Protein AF-A0A353R8U4-F1 (afdb_monomer)

Secondary structure (DSSP, 8-state):
-----HHHHHHHHTT--B--EEEESHHHHS-TT-----S---EEEEPPPB-TT-GGG-SSHHHHHHHHHHHHHHHHHHHHHHH-SHHHHHHHHHHHHHTS-HHHHHHHHHHHHHTGGGHHHHHHS-SSEEEEEE--SSSHHHHHHHHH-TTEEEEEE-SSHHHHHHHHT-TT--TTEEEESS------

Sequence (188 aa):
LRFHKGAFHLAEDLGLDITPVLLHGFGHVLPKEDLLLRKGKMTVKILPRIKANDLTYGITYQKRAKAVRQLFIREYDALCASVEDAGYFAPTILHNYLYKGRDVYASVRRSMQKNSNFAEQIKALPISGAYFLEDHNRGEFALTASLVRRDLKIKAYIADVKNRELAAHCISVPDNLTYTDKPDSDEQ

Nearest PDB structures (foldseek):
  1nt2-assembly1_A  TM=7.512E-01  e=2.655E-01  Archaeoglobus fulgidus DSM 4304
  8h26-assembly2_B  TM=7.649E-01  e=1.137E+00  Staphylococcus aureus subsp. aureus NCTC 8325
  9fcq-assembly1_A  TM=7.506E-01  e=1.277E+00  Kitasatospora cystarginea
  3dtn-assembly1_A  TM=6.648E-01  e=8.017E-01  Methanosarcina mazei
  3lst-assembly1_A  TM=2.633E-01  e=3.270E-02  Micromonospora echinospora

Solvent-accessible surface area (backbone atoms only — not comparable to full-atom values): 10846 Å² total; per-residue (Å²): 134,89,83,80,49,65,69,36,46,54,26,59,79,68,63,37,64,48,68,52,72,47,80,41,42,51,63,70,24,49,33,90,94,46,95,60,79,43,72,68,66,71,47,76,49,77,50,80,72,43,52,56,88,50,56,90,42,37,90,46,42,70,46,26,44,52,41,49,51,52,50,49,53,56,55,48,53,55,47,44,7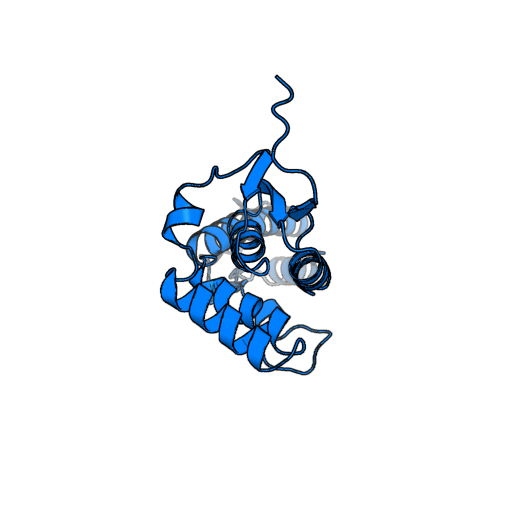4,74,58,50,44,38,75,55,46,44,49,57,57,53,57,52,31,60,86,67,40,72,68,54,32,55,48,51,52,50,51,36,59,76,47,63,43,41,41,69,64,48,66,73,46,71,68,57,54,79,45,82,40,82,28,94,64,58,40,62,63,51,53,44,40,33,69,52,26,68,61,21,34,35,43,27,26,29,86,53,65,68,36,40,54,55,37,70,71,29,84,80,70,50,96,39,51,45,82,39,86,60,71,91,72,85,81,122

Mean predicted aligned error: 4.96 Å

Structure (mmCIF, N/CA/C/O backbone):
data_AF-A0A353R8U4-F1
#
_entry.id   AF-A0A353R8U4-F1
#
loop_
_atom_site.group_PDB
_atom_site.id
_atom_site.type_symbol
_atom_site.label_atom_id
_atom_site.label_alt_id
_atom_site.label_comp_id
_atom_site.label_asym_id
_atom_site.label_entity_id
_atom_site.label_seq_id
_atom_site.pdbx_PDB_ins_code
_atom_site.Cartn_x
_atom_site.Cartn_y
_atom_site.Cartn_z
_atom_site.occupancy
_atom_site.B_iso_or_equiv
_atom_site.auth_seq_id
_atom_site.auth_comp_id
_atom_site.auth_asym_id
_atom_site.auth_atom_id
_atom_site.pdbx_PDB_model_num
ATOM 1 N N . LEU A 1 1 ? -12.833 4.730 2.784 1.00 63.03 1 LEU A N 1
ATOM 2 C CA . LEU A 1 1 ? -13.677 3.590 3.227 1.00 63.03 1 LEU A CA 1
ATOM 3 C C . LEU A 1 1 ? -14.589 3.997 4.385 1.00 63.03 1 LEU A C 1
ATOM 5 O O . LEU A 1 1 ? -14.148 4.708 5.289 1.00 63.03 1 LEU A O 1
ATOM 9 N N . ARG A 1 2 ? -15.858 3.570 4.342 1.00 81.44 2 ARG A N 1
ATOM 10 C CA . ARG A 1 2 ? -16.852 3.783 5.408 1.00 81.44 2 ARG A CA 1
ATOM 11 C C . ARG A 1 2 ? -16.510 2.894 6.609 1.00 81.44 2 ARG A C 1
ATOM 13 O O . ARG A 1 2 ? -16.297 1.702 6.440 1.00 81.44 2 ARG A O 1
ATOM 20 N N . PHE A 1 3 ? -16.465 3.469 7.810 1.00 89.88 3 PHE A N 1
ATOM 21 C CA . PHE A 1 3 ? -16.236 2.728 9.056 1.00 89.88 3 PHE A CA 1
ATOM 22 C C . PHE A 1 3 ? -17.571 2.580 9.792 1.00 89.88 3 PHE A C 1
ATOM 24 O O . PHE A 1 3 ? -18.150 3.571 10.244 1.00 89.88 3 PHE A O 1
ATOM 31 N N . HIS A 1 4 ? -18.113 1.363 9.822 1.00 92.56 4 HIS A N 1
ATOM 32 C CA . HIS A 1 4 ? -19.451 1.097 10.349 1.00 92.56 4 HIS A CA 1
ATOM 33 C C . HIS A 1 4 ? -19.467 1.111 11.883 1.00 92.56 4 HIS A C 1
ATOM 35 O O . HIS A 1 4 ? -18.541 0.633 12.529 1.00 92.56 4 HIS A O 1
ATOM 41 N N . LYS A 1 5 ? -20.543 1.653 12.467 1.00 94.56 5 LYS A N 1
ATOM 42 C CA . LYS A 1 5 ? -20.690 1.817 13.925 1.00 94.56 5 LYS A CA 1
ATOM 43 C C . LYS A 1 5 ? -21.499 0.704 14.604 1.00 94.56 5 LYS A C 1
ATOM 45 O O . LYS A 1 5 ? -21.472 0.624 15.822 1.00 94.56 5 LYS A O 1
ATOM 50 N N . GLY A 1 6 ? -22.197 -0.143 13.841 1.00 95.06 6 GLY A N 1
ATOM 51 C CA . GLY A 1 6 ? -23.129 -1.142 14.390 1.00 95.06 6 GLY A CA 1
ATOM 52 C C . GLY A 1 6 ? -22.473 -2.122 15.364 1.00 95.06 6 GLY A C 1
ATOM 53 O O . GLY A 1 6 ? -23.002 -2.356 16.440 1.00 95.06 6 GLY A O 1
ATOM 54 N N . ALA A 1 7 ? -21.269 -2.604 15.049 1.00 93.75 7 ALA A N 1
ATOM 55 C CA . ALA A 1 7 ? -20.522 -3.477 15.955 1.00 93.75 7 ALA A CA 1
ATOM 56 C C . ALA A 1 7 ? -20.139 -2.784 17.278 1.00 93.75 7 ALA A C 1
ATOM 58 O O . ALA A 1 7 ? -20.117 -3.426 18.319 1.00 93.75 7 ALA A O 1
ATOM 59 N N . PHE A 1 8 ? -19.877 -1.472 17.254 1.00 96.44 8 PHE A N 1
ATOM 60 C CA . PHE A 1 8 ? -19.567 -0.702 18.464 1.00 96.44 8 PHE A CA 1
ATOM 61 C C . PHE A 1 8 ? -20.802 -0.487 19.331 1.00 96.44 8 PHE A C 1
ATOM 63 O O . PHE A 1 8 ? -20.688 -0.529 20.547 1.00 96.44 8 PHE A O 1
ATOM 70 N N . HIS A 1 9 ? -21.960 -0.266 18.705 1.00 96.75 9 HIS A N 1
ATOM 71 C CA . HIS A 1 9 ? -23.236 -0.177 19.409 1.00 96.75 9 HIS A CA 1
ATOM 72 C C . HIS A 1 9 ? -23.543 -1.490 20.136 1.00 96.75 9 HIS A C 1
ATOM 74 O O . HIS A 1 9 ? -23.758 -1.487 21.338 1.00 96.75 9 HIS A O 1
ATOM 80 N N . LEU A 1 10 ? -23.452 -2.624 19.430 1.00 96.62 10 LEU A N 1
ATOM 81 C CA . LEU A 1 10 ? -23.656 -3.943 20.036 1.00 96.62 10 LEU A CA 1
ATOM 82 C C . LEU A 1 10 ? -22.651 -4.235 21.157 1.00 96.62 10 LEU A C 1
ATOM 84 O O . LEU A 1 10 ? -23.013 -4.831 22.165 1.00 96.62 10 LEU A O 1
ATOM 88 N N . ALA A 1 11 ? -21.391 -3.823 20.994 1.00 96.12 11 ALA A N 1
ATOM 89 C CA . ALA A 1 11 ? -20.383 -4.001 22.032 1.00 96.12 11 ALA A CA 1
ATOM 90 C C . ALA A 1 11 ? -20.680 -3.166 23.289 1.00 96.12 11 ALA A C 1
ATOM 92 O O . ALA A 1 11 ? -20.424 -3.638 24.393 1.00 96.12 11 ALA A O 1
ATOM 93 N N . GLU A 1 12 ? -21.227 -1.958 23.133 1.00 95.44 12 GLU A N 1
ATOM 94 C CA . GLU A 1 12 ? -21.656 -1.113 24.252 1.00 95.44 12 GLU A CA 1
ATOM 95 C C . GLU A 1 12 ? -22.855 -1.731 24.985 1.00 95.44 12 GLU A C 1
ATOM 97 O O . GLU A 1 12 ? -22.770 -1.937 26.194 1.00 95.44 12 GLU A O 1
ATOM 102 N N . ASP A 1 13 ? -23.907 -2.122 24.256 1.00 96.44 13 ASP A N 1
ATOM 103 C CA . ASP A 1 13 ? -25.128 -2.712 24.832 1.00 96.44 13 ASP A CA 1
ATOM 104 C C . ASP A 1 13 ? -24.856 -4.006 25.615 1.00 96.44 13 ASP A C 1
ATOM 106 O O . ASP A 1 13 ? -25.496 -4.283 26.628 1.00 96.44 13 ASP A O 1
ATOM 110 N N . LEU A 1 14 ? -23.910 -4.815 25.133 1.00 97.31 14 LEU A N 1
ATOM 111 C CA . LEU A 1 14 ? -23.590 -6.130 25.692 1.00 97.31 14 LEU A CA 1
ATOM 112 C C . LEU A 1 14 ? -22.384 -6.110 26.646 1.00 97.31 14 LEU A C 1
ATOM 114 O O . LEU A 1 14 ? -22.008 -7.159 27.167 1.00 97.31 14 LEU A O 1
ATOM 118 N N . GLY A 1 15 ? -21.745 -4.953 26.853 1.00 95.81 15 GLY A N 1
ATOM 119 C CA . GLY A 1 15 ? -20.541 -4.839 27.682 1.00 95.81 15 GLY A CA 1
ATOM 120 C C . GLY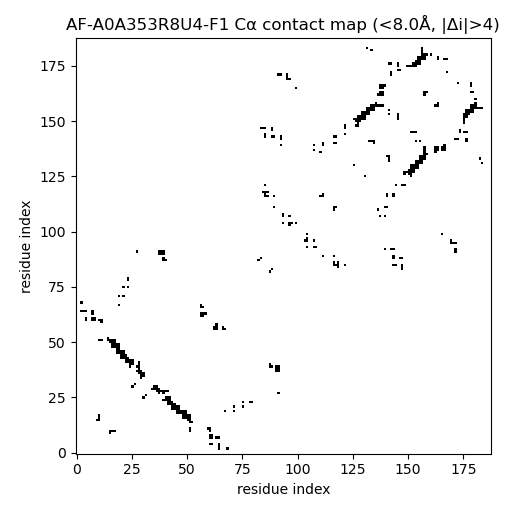 A 1 15 ? -19.361 -5.672 27.166 1.00 95.81 15 GLY A C 1
ATOM 121 O O . GLY A 1 15 ? -18.606 -6.236 27.959 1.00 95.81 15 GLY A O 1
ATOM 122 N N . LEU A 1 16 ? -19.213 -5.785 25.843 1.00 96.88 16 LEU A N 1
ATOM 123 C CA . LEU A 1 16 ? -18.192 -6.609 25.200 1.00 96.88 16 LEU A CA 1
ATOM 124 C C . LEU A 1 16 ? -16.908 -5.831 24.930 1.00 96.88 16 LEU A C 1
ATOM 126 O O . LEU A 1 16 ? -16.896 -4.655 24.559 1.00 96.88 16 LEU A O 1
ATOM 130 N N . ASP A 1 17 ? -15.802 -6.554 25.025 1.00 97.44 17 ASP A N 1
ATOM 131 C CA . ASP A 1 17 ? -14.507 -6.049 24.609 1.00 97.44 17 ASP A CA 1
ATOM 132 C C . ASP A 1 17 ? -14.365 -6.093 23.084 1.00 97.44 17 ASP A C 1
ATOM 134 O O . ASP A 1 17 ? -14.979 -6.908 22.395 1.00 97.44 17 ASP A O 1
ATOM 138 N N . ILE A 1 18 ? -13.507 -5.225 22.553 1.00 96.19 18 ILE A N 1
ATOM 139 C CA . ILE A 1 18 ? -13.276 -5.093 21.114 1.00 96.19 18 ILE A CA 1
ATOM 140 C C . ILE A 1 18 ? -11.828 -5.463 20.807 1.00 96.19 18 ILE A C 1
ATOM 142 O O . ILE A 1 18 ? -10.909 -4.868 21.367 1.00 96.19 18 ILE A O 1
ATOM 146 N N . THR A 1 19 ? -11.613 -6.388 19.872 1.00 96.94 19 THR A N 1
ATOM 147 C CA . THR A 1 19 ? -10.275 -6.740 19.372 1.00 96.94 19 THR A CA 1
ATOM 148 C C . THR A 1 19 ? -10.104 -6.226 17.943 1.00 96.94 19 THR A C 1
ATOM 150 O O . THR A 1 19 ? -10.724 -6.767 17.025 1.00 96.94 19 THR A O 1
ATOM 153 N N . PRO A 1 20 ? -9.287 -5.184 17.715 1.00 96.00 20 PRO A N 1
ATOM 154 C CA . PRO A 1 20 ? -9.020 -4.690 16.370 1.00 96.00 20 PRO A CA 1
ATOM 155 C C . PRO A 1 20 ? -8.156 -5.675 15.566 1.00 96.00 20 PRO A C 1
ATOM 157 O O . PRO A 1 20 ? -7.112 -6.124 16.040 1.00 96.00 20 PRO A O 1
ATOM 160 N N . VAL A 1 21 ? -8.559 -5.963 14.326 1.00 97.00 21 VAL A N 1
ATOM 161 C CA . VAL A 1 21 ? -7.821 -6.833 13.395 1.00 97.00 21 VAL A CA 1
ATOM 162 C C . VAL A 1 21 ? -7.603 -6.094 12.077 1.00 97.00 21 VAL A C 1
ATOM 164 O O . VAL A 1 21 ? -8.566 -5.681 11.430 1.00 97.00 21 VAL A O 1
ATOM 167 N N . LEU A 1 22 ? -6.342 -5.924 11.675 1.00 96.31 22 LEU A N 1
ATOM 168 C CA . LEU A 1 22 ? -5.959 -5.320 10.402 1.00 96.31 22 LEU A CA 1
ATOM 169 C C . LEU A 1 22 ? -5.665 -6.405 9.375 1.00 96.31 22 LEU A C 1
ATOM 171 O O . LEU A 1 22 ? -4.955 -7.367 9.665 1.00 96.31 22 LEU A O 1
ATOM 175 N N . LEU A 1 23 ? -6.179 -6.195 8.167 1.00 95.94 23 LEU A N 1
ATOM 176 C CA . LEU A 1 23 ? -5.982 -7.056 7.009 1.00 95.94 23 LEU A CA 1
ATOM 177 C C . LEU A 1 23 ? -5.285 -6.244 5.917 1.00 95.94 23 LEU A C 1
ATOM 179 O O . LEU A 1 23 ? -5.839 -5.256 5.441 1.00 95.94 23 LEU A O 1
ATOM 183 N N . HIS A 1 24 ? -4.086 -6.656 5.517 1.00 96.50 24 HIS A N 1
ATOM 184 C CA . HIS A 1 24 ? -3.285 -6.001 4.481 1.00 96.50 24 HIS A CA 1
ATOM 185 C C . HIS A 1 24 ? -2.960 -6.979 3.346 1.00 96.50 24 HIS A C 1
ATOM 187 O O . HIS A 1 24 ? -2.838 -8.184 3.569 1.00 96.50 24 HIS A O 1
ATOM 193 N N . GLY A 1 25 ? -2.892 -6.478 2.111 1.00 94.62 25 GLY A N 1
ATOM 194 C CA . GLY A 1 25 ? -2.565 -7.272 0.918 1.00 94.62 25 GLY A CA 1
ATOM 195 C C . GLY A 1 25 ? -3.703 -8.131 0.351 1.00 94.62 25 GLY A C 1
ATOM 196 O O . GLY A 1 25 ? -3.590 -8.625 -0.769 1.00 94.62 25 GLY A O 1
ATOM 197 N N . PHE A 1 26 ? -4.841 -8.247 1.048 1.00 93.44 26 PHE A N 1
ATOM 198 C CA . PHE A 1 26 ? -6.005 -9.022 0.587 1.00 93.44 26 PHE A CA 1
ATOM 199 C C . PHE A 1 26 ? -6.496 -8.561 -0.789 1.00 93.44 26 PHE A C 1
ATOM 201 O O . PHE A 1 26 ? -6.655 -9.386 -1.674 1.00 93.44 26 PHE A O 1
ATOM 208 N N . GLY A 1 27 ? -6.658 -7.251 -1.004 1.00 91.06 27 GLY A N 1
ATOM 209 C CA . GLY A 1 27 ? -7.077 -6.716 -2.306 1.00 91.06 27 GLY A CA 1
ATOM 210 C C . GLY A 1 27 ? -6.010 -6.804 -3.404 1.00 91.06 27 GLY A C 1
ATOM 211 O O . GLY A 1 27 ? -6.346 -6.701 -4.578 1.00 91.06 27 GLY A O 1
ATOM 212 N N . HIS A 1 28 ? -4.735 -6.999 -3.046 1.00 91.75 28 HIS A N 1
ATOM 213 C CA . HIS A 1 28 ? -3.657 -7.190 -4.023 1.00 91.75 28 HIS A CA 1
ATOM 214 C C . HIS A 1 28 ? -3.610 -8.639 -4.521 1.00 91.75 28 HIS A C 1
ATOM 216 O O . HIS A 1 28 ? -3.331 -8.877 -5.693 1.00 91.75 28 HIS A O 1
ATOM 222 N N . VAL A 1 29 ? -3.886 -9.593 -3.626 1.00 93.38 29 VAL A N 1
ATOM 223 C CA . VAL A 1 29 ? -3.884 -11.038 -3.902 1.00 93.38 29 VAL A CA 1
ATOM 224 C C . VAL A 1 29 ? -5.227 -11.513 -4.460 1.00 93.38 29 VAL A C 1
ATOM 226 O O . VAL A 1 29 ? -5.255 -12.320 -5.384 1.00 93.38 29 VAL A O 1
ATOM 229 N N . LEU A 1 30 ? -6.330 -10.979 -3.938 1.00 91.81 30 LEU A N 1
ATOM 230 C CA . LEU A 1 30 ? -7.711 -11.282 -4.315 1.00 91.81 30 LEU A CA 1
ATOM 231 C C . LEU A 1 30 ? -8.469 -9.970 -4.592 1.00 91.81 30 LEU A C 1
ATOM 233 O O . LEU A 1 30 ? -9.234 -9.496 -3.742 1.00 91.81 30 LEU A O 1
ATOM 237 N N . PRO A 1 31 ? -8.233 -9.332 -5.752 1.00 87.75 31 PRO A N 1
ATOM 238 C CA . PRO A 1 31 ? -9.002 -8.163 -6.158 1.00 87.75 31 PRO A CA 1
ATOM 239 C C . PRO A 1 31 ? -10.479 -8.538 -6.315 1.00 87.75 31 PRO A C 1
ATOM 241 O O . PRO A 1 31 ? -10.799 -9.615 -6.796 1.00 87.75 31 PRO A O 1
ATOM 244 N N . LYS A 1 32 ? -11.399 -7.648 -5.935 1.00 84.88 32 LYS A N 1
ATOM 245 C CA . LYS A 1 32 ? -12.843 -7.939 -6.029 1.00 84.88 32 LYS A CA 1
ATOM 246 C C . LYS A 1 32 ? -13.354 -8.041 -7.465 1.00 84.88 32 LYS A C 1
ATOM 248 O O . LYS A 1 32 ? -14.263 -8.815 -7.729 1.00 84.88 32 LYS A O 1
ATOM 253 N N . GLU A 1 33 ? -12.767 -7.249 -8.354 1.00 83.06 33 GLU A N 1
ATOM 254 C CA . GLU A 1 33 ? -13.184 -7.114 -9.755 1.00 83.06 33 GLU A CA 1
ATOM 255 C C . GLU A 1 33 ? -12.508 -8.142 -10.680 1.00 83.06 33 GLU A C 1
ATOM 257 O O . GLU A 1 33 ? -12.668 -8.088 -11.895 1.00 83.06 33 GLU A O 1
ATOM 262 N N . ASP A 1 34 ? -11.708 -9.055 -10.123 1.00 79.06 34 ASP A N 1
ATOM 263 C CA . ASP A 1 34 ? -10.925 -10.034 -10.872 1.00 79.06 34 ASP A CA 1
ATOM 264 C C . ASP A 1 34 ? -11.079 -11.413 -10.217 1.00 79.06 34 ASP A C 1
ATOM 266 O O . ASP A 1 34 ? -10.932 -11.558 -9.006 1.00 79.06 34 ASP A O 1
ATOM 270 N N . LEU A 1 35 ? -11.378 -12.440 -11.013 1.00 80.81 35 LEU A N 1
ATOM 271 C CA . LEU A 1 35 ? -11.501 -13.820 -10.527 1.00 80.81 35 LEU A CA 1
ATOM 272 C C . LEU A 1 35 ? -10.137 -14.524 -10.411 1.00 80.81 35 LEU A C 1
ATOM 274 O O . LEU A 1 35 ? -10.075 -15.691 -10.017 1.00 80.81 35 LEU A O 1
ATOM 278 N N . LEU A 1 36 ? -9.039 -13.843 -10.754 1.00 85.12 36 LEU A N 1
ATOM 279 C CA . LEU A 1 36 ? -7.691 -14.387 -10.680 1.00 85.12 36 LEU A CA 1
ATOM 280 C C . LEU A 1 36 ? -7.062 -14.188 -9.293 1.00 85.12 36 LEU A C 1
ATOM 282 O O . LEU A 1 36 ? -6.835 -13.066 -8.837 1.00 85.12 36 LEU A O 1
ATOM 286 N N . LEU A 1 37 ? -6.656 -15.298 -8.670 1.00 89.88 37 LEU A N 1
ATOM 287 C CA . LEU A 1 37 ? -5.763 -15.272 -7.513 1.00 89.88 37 LEU A CA 1
ATOM 288 C C . LEU A 1 37 ? -4.354 -14.853 -7.958 1.00 89.88 37 LEU A C 1
ATOM 290 O O . LEU A 1 37 ? -3.676 -15.568 -8.700 1.00 89.88 37 LEU A O 1
ATOM 294 N N . ARG A 1 38 ? -3.891 -13.703 -7.472 1.00 90.31 38 ARG A N 1
ATOM 295 C CA . ARG A 1 38 ? -2.567 -13.159 -7.787 1.00 90.31 38 ARG A CA 1
ATOM 296 C C . ARG A 1 38 ? -1.539 -13.629 -6.768 1.00 90.31 38 ARG A C 1
ATOM 298 O O . ARG A 1 38 ? -1.807 -13.727 -5.575 1.00 90.31 38 ARG A O 1
ATOM 305 N N . LYS A 1 39 ? -0.310 -13.875 -7.220 1.00 92.44 39 LYS A N 1
ATOM 306 C CA . LYS A 1 39 ? 0.809 -14.129 -6.305 1.00 92.44 39 LYS A CA 1
ATOM 307 C C . LYS A 1 39 ? 1.081 -12.867 -5.479 1.00 92.44 39 LYS A C 1
ATOM 309 O O . LYS A 1 39 ? 1.245 -11.795 -6.048 1.00 92.44 39 LYS A O 1
ATOM 314 N N . GLY A 1 40 ? 1.200 -13.000 -4.162 1.00 92.62 40 GLY A N 1
ATOM 315 C CA . GLY A 1 40 ? 1.509 -11.885 -3.266 1.00 92.62 40 GLY A CA 1
ATOM 316 C C . GLY A 1 40 ? 1.572 -12.326 -1.808 1.00 92.62 40 GLY A C 1
ATOM 317 O O . GLY A 1 40 ? 1.635 -13.522 -1.521 1.00 92.62 40 GLY A O 1
ATOM 318 N N . LYS A 1 41 ? 1.575 -11.358 -0.889 1.00 94.50 41 LYS A N 1
ATOM 319 C CA . LYS A 1 41 ? 1.556 -11.596 0.559 1.00 94.50 41 LYS A CA 1
ATOM 320 C C . LYS A 1 41 ? 0.284 -11.002 1.157 1.00 94.50 41 LYS A C 1
ATOM 322 O O . LYS A 1 41 ? -0.118 -9.905 0.783 1.00 94.50 41 LYS A O 1
ATOM 327 N N . MET A 1 42 ? -0.318 -11.727 2.093 1.00 94.94 42 MET A N 1
ATOM 328 C CA . MET A 1 42 ? -1.452 -11.268 2.893 1.00 94.94 42 MET A CA 1
ATOM 329 C C . MET A 1 42 ? -1.009 -11.244 4.349 1.00 94.94 42 MET A C 1
ATOM 331 O O . MET A 1 42 ? -0.471 -12.235 4.841 1.00 94.94 42 MET A O 1
ATOM 335 N N . THR A 1 43 ? -1.233 -10.125 5.028 1.00 96.44 43 THR A N 1
ATOM 336 C CA . THR A 1 43 ? -0.764 -9.920 6.399 1.00 96.44 43 THR A CA 1
ATOM 337 C C . THR A 1 43 ? -1.946 -9.629 7.308 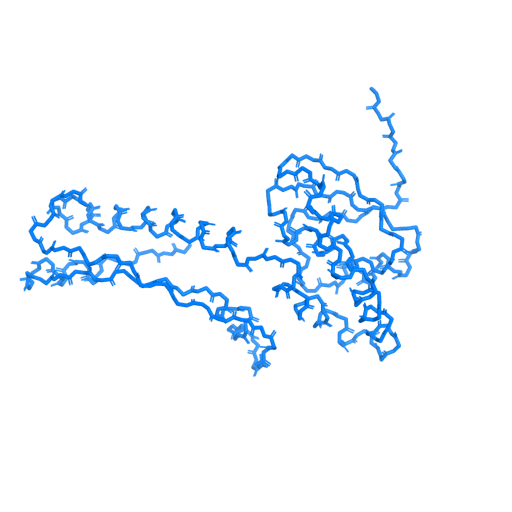1.00 96.44 43 THR A C 1
ATOM 339 O O . THR A 1 43 ? -2.789 -8.785 6.995 1.00 96.44 43 THR A O 1
ATOM 342 N N . VAL A 1 44 ? -1.997 -10.320 8.447 1.00 97.25 44 VAL A N 1
ATOM 343 C CA . VAL A 1 44 ? -2.980 -10.086 9.509 1.00 97.25 44 VAL A CA 1
ATOM 344 C C . VAL A 1 44 ? -2.247 -9.569 10.738 1.00 97.25 44 VAL A C 1
ATOM 346 O O . VAL A 1 44 ? -1.340 -10.230 11.238 1.00 97.25 44 VAL A O 1
ATOM 349 N N . LYS A 1 45 ? -2.645 -8.396 11.236 1.00 97.81 45 LYS A N 1
ATOM 350 C CA . LYS A 1 45 ? -2.126 -7.827 12.486 1.00 97.81 45 LYS A CA 1
ATOM 351 C C . LYS A 1 45 ? -3.266 -7.709 13.489 1.00 97.81 45 LYS A C 1
ATOM 353 O O . LYS A 1 45 ? -4.230 -6.983 13.256 1.00 97.81 45 LYS A O 1
ATOM 358 N N . ILE A 1 46 ? -3.145 -8.420 14.603 1.00 98.00 46 ILE A N 1
ATOM 359 C CA . ILE A 1 46 ? -4.088 -8.342 15.721 1.00 98.00 46 ILE A CA 1
ATOM 360 C C . ILE A 1 46 ? -3.548 -7.301 16.702 1.00 98.00 46 ILE A C 1
ATOM 362 O O . ILE A 1 46 ? -2.404 -7.404 17.144 1.00 98.00 46 ILE A O 1
ATOM 366 N N . LEU A 1 47 ? -4.343 -6.276 17.006 1.00 97.69 47 LEU A N 1
ATOM 367 C CA . LEU A 1 47 ? -3.964 -5.240 17.967 1.00 97.69 47 LEU A CA 1
ATOM 368 C C . LEU A 1 47 ? -4.405 -5.607 19.388 1.00 97.69 47 LEU A C 1
ATOM 370 O O . LEU A 1 47 ? -5.253 -6.489 19.562 1.00 97.69 47 LEU A O 1
ATOM 374 N N . PRO A 1 48 ? -3.879 -4.905 20.411 1.00 97.31 48 PRO A N 1
ATOM 375 C CA . PRO A 1 48 ? -4.339 -5.076 21.777 1.00 97.31 48 PRO A CA 1
ATOM 376 C C . PRO A 1 48 ? -5.858 -4.944 21.903 1.00 97.31 48 PRO A C 1
ATOM 378 O O . PRO A 1 48 ? -6.488 -4.059 21.317 1.00 97.31 48 PRO A O 1
ATOM 381 N N . ARG A 1 49 ? -6.431 -5.841 22.705 1.00 97.38 49 ARG A N 1
ATOM 382 C CA . ARG A 1 49 ? -7.847 -5.842 23.072 1.00 97.38 49 ARG A CA 1
ATOM 383 C C . ARG A 1 49 ? -8.194 -4.555 23.822 1.00 97.38 49 ARG A C 1
ATOM 385 O O . ARG A 1 49 ? -7.521 -4.195 24.785 1.00 97.38 49 ARG A O 1
ATOM 392 N N . ILE A 1 50 ? -9.279 -3.908 23.412 1.00 96.81 50 ILE A N 1
ATOM 393 C CA . ILE A 1 50 ? -9.844 -2.726 24.059 1.00 96.81 50 ILE A CA 1
ATOM 394 C C . ILE A 1 50 ? -10.952 -3.192 25.000 1.00 96.81 50 ILE A C 1
ATOM 396 O O . ILE A 1 50 ? -11.997 -3.666 24.541 1.00 96.81 50 ILE A O 1
ATOM 400 N N . LYS A 1 51 ? -10.733 -3.050 26.309 1.00 97.06 51 LYS A N 1
ATOM 401 C CA . LYS A 1 51 ? -11.701 -3.484 27.325 1.00 97.06 51 LYS A CA 1
ATOM 402 C C . LYS A 1 51 ? -12.989 -2.675 27.263 1.00 97.06 51 LYS A C 1
ATOM 404 O O . LYS A 1 51 ? -12.942 -1.484 26.965 1.00 97.06 51 LYS A O 1
ATOM 409 N N . ALA A 1 52 ? -14.137 -3.273 27.563 1.00 95.31 52 ALA A N 1
ATOM 410 C CA . ALA A 1 52 ? -15.432 -2.595 27.546 1.00 95.31 52 ALA A CA 1
ATOM 411 C C . ALA A 1 52 ? -15.415 -1.316 28.402 1.00 95.31 52 ALA A C 1
ATOM 413 O O . ALA A 1 52 ? -15.861 -0.268 27.942 1.00 95.31 52 ALA A O 1
ATOM 414 N N . ASN A 1 53 ? -14.779 -1.375 29.576 1.00 94.69 53 ASN A N 1
ATOM 415 C CA . ASN A 1 53 ? -14.635 -0.262 30.519 1.00 94.69 53 ASN A CA 1
ATOM 416 C C . ASN A 1 53 ? -13.467 0.704 30.228 1.00 94.69 53 ASN A C 1
ATOM 418 O O . ASN A 1 53 ? -13.234 1.626 31.008 1.00 94.69 53 ASN A O 1
ATOM 422 N N . ASP A 1 54 ? -12.721 0.511 29.140 1.00 95.00 54 ASP A N 1
ATOM 423 C CA . ASP A 1 54 ? -11.641 1.414 28.748 1.00 95.00 54 ASP A CA 1
ATOM 424 C C . ASP A 1 54 ? -12.203 2.674 28.070 1.00 95.00 54 ASP A C 1
ATOM 426 O O . ASP A 1 54 ? -12.644 2.652 26.917 1.00 95.00 54 ASP A O 1
ATOM 430 N N . LEU A 1 55 ? -12.161 3.791 28.797 1.00 92.81 55 LEU A N 1
ATOM 431 C CA . LEU A 1 55 ? -12.679 5.080 28.343 1.00 92.81 55 LEU A CA 1
ATOM 432 C C . LEU A 1 55 ? -11.691 5.869 27.470 1.00 92.81 55 LEU A C 1
ATOM 434 O O . LEU A 1 55 ? -12.065 6.919 26.943 1.00 92.81 55 LEU A O 1
ATOM 438 N N . THR A 1 56 ? -10.457 5.387 27.266 1.00 94.62 56 THR A N 1
ATOM 439 C CA . THR A 1 56 ? -9.436 6.083 26.451 1.00 94.62 56 THR A CA 1
ATOM 440 C C . THR A 1 56 ? -9.868 6.245 24.991 1.00 94.62 56 THR A C 1
ATOM 442 O O . THR A 1 56 ? -9.496 7.214 24.329 1.00 94.62 56 THR A O 1
ATOM 445 N N . TYR A 1 57 ? -10.727 5.346 24.501 1.00 92.88 57 TYR A N 1
ATOM 446 C CA . TYR A 1 57 ? -11.299 5.398 23.154 1.00 92.88 57 TYR A CA 1
ATOM 447 C C . TYR A 1 57 ? -12.602 6.206 23.087 1.00 92.88 57 TYR A C 1
ATOM 449 O O . TYR A 1 57 ? -13.173 6.375 22.013 1.00 92.88 57 TYR A O 1
ATOM 457 N N . GLY A 1 58 ? -13.058 6.770 24.202 1.00 92.12 58 GLY A N 1
ATOM 458 C CA . GLY A 1 58 ? -14.267 7.573 24.294 1.00 92.12 58 GLY A CA 1
ATOM 459 C C . GLY A 1 58 ?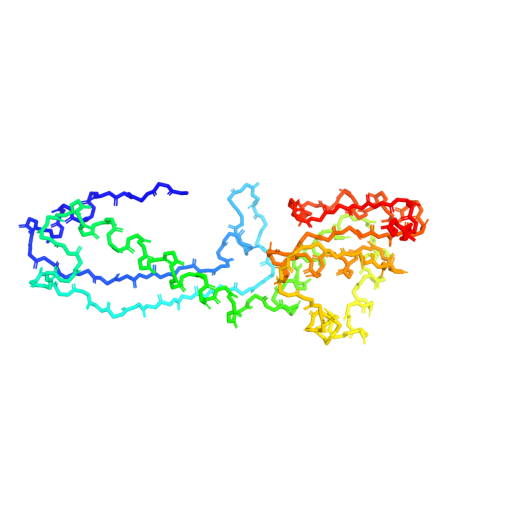 -15.420 6.845 24.976 1.00 92.12 58 GLY A C 1
ATOM 460 O O . GLY A 1 58 ? -15.489 5.622 25.007 1.00 92.12 58 GLY A O 1
ATOM 461 N N . ILE A 1 59 ? -16.332 7.652 25.518 1.00 92.06 59 ILE A N 1
ATOM 462 C CA . ILE A 1 59 ? -17.399 7.194 26.417 1.00 92.06 59 ILE A CA 1
ATOM 463 C C . ILE A 1 59 ? -18.572 6.563 25.660 1.00 92.06 59 ILE A C 1
ATOM 465 O O . ILE A 1 59 ? -19.158 5.613 26.149 1.00 92.06 59 ILE A O 1
ATOM 469 N N . THR A 1 60 ? -18.918 7.093 24.483 1.00 94.50 60 THR A N 1
ATOM 470 C CA . THR A 1 60 ? -20.038 6.584 23.675 1.00 94.50 60 THR A CA 1
ATOM 471 C C . THR A 1 60 ? -19.530 5.727 22.524 1.00 94.50 60 THR A C 1
ATOM 473 O O . THR A 1 60 ? -18.459 6.014 21.970 1.00 94.50 60 THR A O 1
ATOM 476 N N . TYR A 1 61 ? -20.332 4.767 22.056 1.00 94.62 61 TYR A N 1
ATOM 477 C CA . TYR A 1 61 ? -19.991 3.905 20.918 1.00 94.62 61 TYR A CA 1
ATOM 478 C C . TYR A 1 61 ? -19.573 4.704 19.674 1.00 94.62 61 TYR A C 1
ATOM 480 O O . TYR A 1 61 ? -18.724 4.282 18.890 1.00 94.62 61 TYR A O 1
ATOM 488 N N . GLN A 1 62 ? -20.139 5.900 19.487 1.00 95.44 62 GLN A N 1
ATOM 489 C CA . GLN A 1 62 ? -19.836 6.788 18.365 1.00 95.44 62 GLN A CA 1
ATOM 490 C C . GLN A 1 62 ? -18.428 7.381 18.476 1.00 95.44 62 GLN A C 1
ATOM 492 O O . GLN A 1 62 ? -17.701 7.423 17.478 1.00 95.44 62 GLN A O 1
ATOM 497 N N . LYS A 1 63 ? -18.049 7.843 19.678 1.00 95.38 63 LYS A N 1
ATOM 498 C CA . LYS A 1 63 ? -16.697 8.341 19.970 1.00 95.38 63 LYS A CA 1
ATOM 499 C C . LYS A 1 63 ? -15.691 7.195 19.877 1.00 95.38 63 LYS A C 1
ATOM 501 O O . LYS A 1 63 ? -14.681 7.354 19.194 1.00 95.38 63 LYS A O 1
ATOM 506 N N . ARG A 1 64 ? -16.048 6.024 20.413 1.00 95.38 64 ARG A N 1
ATOM 507 C CA . ARG A 1 64 ? -15.271 4.783 20.328 1.00 95.38 64 ARG A CA 1
ATOM 508 C C . ARG A 1 64 ? -14.993 4.354 18.899 1.00 95.38 64 ARG A C 1
ATOM 510 O O . ARG A 1 64 ? -13.837 4.167 18.532 1.00 95.38 64 ARG A O 1
ATOM 517 N N . ALA A 1 65 ? -16.014 4.315 18.049 1.00 95.94 65 ALA A N 1
ATOM 518 C CA . ALA A 1 65 ? -15.845 4.009 16.633 1.00 95.94 65 ALA A CA 1
ATOM 519 C C . ALA A 1 65 ? -14.920 5.020 15.930 1.00 95.94 65 ALA A C 1
ATOM 521 O O . ALA A 1 65 ? -14.093 4.633 15.106 1.00 95.94 65 ALA A O 1
ATOM 522 N N . LYS A 1 66 ? -15.018 6.317 16.262 1.00 95.19 66 LYS A N 1
ATOM 523 C CA . LYS A 1 66 ? -14.141 7.356 15.696 1.00 95.19 66 LYS A CA 1
ATOM 524 C C . LYS A 1 66 ? -12.687 7.176 16.142 1.00 95.19 66 LYS A C 1
ATOM 526 O O . LYS A 1 66 ? -11.801 7.256 15.295 1.00 95.19 66 LYS A O 1
ATOM 531 N N . ALA A 1 67 ? -12.444 6.926 17.427 1.00 95.69 67 ALA A N 1
ATOM 532 C CA . ALA A 1 67 ? -11.103 6.717 17.969 1.00 95.69 67 ALA A CA 1
ATOM 533 C C . ALA A 1 67 ? -10.458 5.445 17.403 1.00 95.69 67 ALA A C 1
ATOM 535 O O . ALA A 1 67 ? -9.336 5.493 16.904 1.00 95.69 67 ALA A O 1
ATOM 536 N N . VAL A 1 68 ? -11.195 4.329 17.375 1.00 95.94 68 VAL A N 1
ATOM 537 C CA . VAL A 1 68 ? -10.710 3.072 16.789 1.00 95.94 68 VAL A CA 1
ATOM 538 C C . VAL A 1 68 ? -10.451 3.227 15.292 1.00 95.94 68 VAL A C 1
ATOM 540 O O . VAL A 1 68 ? -9.448 2.725 14.801 1.00 95.94 68 VAL A O 1
ATOM 543 N N . ARG A 1 69 ? -11.259 3.995 14.552 1.00 95.81 69 ARG A N 1
ATOM 544 C CA . ARG A 1 69 ? -10.943 4.311 13.150 1.00 95.81 69 ARG A CA 1
ATOM 545 C C . ARG A 1 69 ? -9.586 5.011 13.001 1.00 95.81 69 ARG A C 1
ATOM 547 O O . ARG A 1 69 ? -8.853 4.686 12.075 1.00 95.81 69 ARG A O 1
ATOM 554 N N . GLN A 1 70 ? -9.259 5.967 13.873 1.00 95.88 70 GLN A N 1
ATOM 555 C CA . GLN A 1 70 ? -7.957 6.649 13.829 1.00 95.88 70 GLN A CA 1
ATOM 556 C C . GLN A 1 70 ? -6.807 5.705 14.187 1.00 95.88 70 GLN A C 1
ATOM 558 O O . GLN A 1 70 ? -5.771 5.735 13.527 1.00 95.88 70 GLN A O 1
ATOM 563 N N . LEU A 1 71 ? -7.021 4.814 15.163 1.00 96.19 71 LEU A N 1
ATOM 564 C CA . LEU A 1 71 ? -6.089 3.726 15.459 1.00 96.19 71 LEU A CA 1
ATOM 565 C C . LEU A 1 71 ? -5.844 2.862 14.214 1.00 96.19 71 LEU A C 1
ATOM 567 O O . LEU A 1 71 ? -4.694 2.631 13.864 1.00 96.19 71 LEU A O 1
ATOM 571 N N . PHE A 1 72 ? -6.901 2.435 13.515 1.00 96.31 72 PHE A N 1
ATOM 572 C CA . PHE A 1 72 ? -6.777 1.642 12.288 1.00 96.31 72 PHE A CA 1
ATOM 573 C C . PHE A 1 72 ? -5.962 2.359 11.214 1.00 96.31 72 PHE A C 1
ATOM 575 O O . PHE A 1 72 ? -5.104 1.723 10.624 1.00 96.31 72 PHE A O 1
ATOM 582 N N . ILE A 1 73 ? -6.206 3.651 10.967 1.00 95.62 73 ILE A N 1
ATOM 583 C CA . ILE A 1 73 ? -5.451 4.421 9.962 1.00 95.62 73 ILE A CA 1
ATOM 584 C C . ILE A 1 73 ? -3.961 4.416 10.309 1.00 95.62 73 ILE A C 1
ATOM 586 O O . ILE A 1 73 ? -3.153 3.938 9.521 1.00 95.62 73 ILE A O 1
ATOM 590 N N . ARG A 1 74 ? -3.615 4.833 11.532 1.00 97.00 74 ARG A N 1
ATOM 591 C CA . ARG A 1 74 ? -2.223 4.893 11.995 1.00 97.00 74 ARG A CA 1
ATOM 592 C C . ARG A 1 74 ? -1.524 3.532 11.926 1.00 97.00 74 ARG A C 1
ATOM 594 O O . ARG A 1 74 ? -0.396 3.431 11.456 1.00 97.00 74 ARG A O 1
ATOM 601 N N . GLU A 1 75 ? -2.177 2.486 12.427 1.00 97.75 75 GLU A N 1
ATOM 602 C CA . GLU A 1 75 ? -1.600 1.138 12.486 1.00 97.75 75 GLU A CA 1
ATOM 603 C C . GLU A 1 75 ? -1.511 0.485 11.105 1.00 97.75 75 GLU A C 1
ATOM 605 O O . GLU A 1 75 ? -0.596 -0.304 10.870 1.00 97.75 75 GLU A O 1
ATOM 610 N N . TYR A 1 76 ? -2.431 0.816 10.195 1.00 96.56 76 TYR A N 1
ATOM 611 C CA . TYR A 1 76 ? -2.387 0.363 8.810 1.00 96.56 76 TYR A CA 1
ATOM 612 C C . TYR A 1 76 ? -1.250 1.043 8.049 1.00 96.56 76 TYR A C 1
ATOM 614 O O . TYR A 1 76 ? -0.501 0.358 7.362 1.00 96.56 76 TYR A O 1
ATOM 622 N N . ASP A 1 77 ? -1.056 2.351 8.229 1.00 95.00 77 ASP A N 1
ATOM 623 C CA . ASP A 1 77 ? 0.049 3.081 7.602 1.00 95.00 77 ASP A CA 1
ATOM 624 C C . ASP A 1 77 ? 1.411 2.566 8.080 1.00 95.00 77 ASP A C 1
ATOM 626 O O . ASP A 1 77 ? 2.303 2.323 7.264 1.00 95.00 77 ASP A O 1
ATOM 630 N N . ALA A 1 78 ? 1.550 2.307 9.384 1.00 96.31 78 ALA A N 1
ATOM 631 C CA . ALA A 1 78 ? 2.745 1.677 9.944 1.00 96.31 78 ALA A CA 1
ATOM 632 C C . ALA A 1 78 ? 2.958 0.254 9.401 1.00 96.31 78 ALA A C 1
ATOM 634 O O . ALA A 1 78 ? 4.088 -0.137 9.105 1.00 96.31 78 ALA A O 1
ATOM 635 N N . LEU A 1 79 ? 1.878 -0.522 9.243 1.00 96.69 79 LEU A N 1
ATOM 636 C CA . LEU A 1 79 ? 1.949 -1.853 8.650 1.00 96.69 79 LEU A CA 1
ATOM 637 C C . LEU A 1 79 ? 2.429 -1.776 7.197 1.00 96.69 79 LEU A C 1
ATOM 639 O O . LEU A 1 79 ? 3.404 -2.447 6.874 1.00 96.69 79 LEU A O 1
ATOM 643 N N . CYS A 1 80 ? 1.823 -0.924 6.365 1.00 94.94 80 CYS A N 1
ATOM 644 C CA . CYS A 1 80 ? 2.261 -0.662 4.993 1.00 94.94 80 CYS A CA 1
ATOM 645 C C . CYS A 1 80 ? 3.755 -0.326 4.933 1.00 94.94 80 CYS A C 1
ATOM 647 O O . CYS A 1 80 ? 4.495 -1.014 4.240 1.00 94.94 80 CYS A O 1
ATOM 649 N N . ALA A 1 81 ? 4.224 0.644 5.725 1.00 93.12 81 ALA A N 1
ATOM 650 C CA . ALA A 1 81 ? 5.637 1.033 5.758 1.00 93.12 81 ALA A CA 1
ATOM 651 C C . ALA A 1 81 ? 6.587 -0.126 6.115 1.00 93.12 81 ALA A C 1
ATOM 653 O O . ALA A 1 81 ? 7.736 -0.137 5.680 1.00 93.12 81 ALA A O 1
ATOM 654 N N . SER A 1 82 ? 6.115 -1.103 6.894 1.00 94.25 82 SER A N 1
ATOM 655 C CA . SER A 1 82 ? 6.919 -2.259 7.301 1.00 94.25 82 SER A CA 1
ATOM 656 C C . SER A 1 82 ? 6.938 -3.411 6.289 1.00 94.25 82 SER A C 1
ATOM 658 O O . SER A 1 82 ? 7.862 -4.222 6.330 1.00 94.25 82 SER A O 1
ATOM 660 N N . VAL A 1 83 ? 5.937 -3.516 5.404 1.00 95.00 83 VAL A N 1
ATOM 661 C CA . VAL A 1 83 ? 5.779 -4.677 4.503 1.00 95.00 83 VAL A CA 1
ATOM 662 C C . VAL A 1 83 ? 5.834 -4.345 3.012 1.00 95.00 83 VAL A C 1
ATOM 664 O O . VAL A 1 83 ? 6.127 -5.236 2.219 1.00 95.00 83 VAL A O 1
ATOM 667 N N . GLU A 1 84 ? 5.533 -3.108 2.611 1.00 95.00 84 GLU A N 1
ATOM 668 C CA . GLU A 1 84 ? 5.412 -2.678 1.210 1.00 95.00 84 GLU A CA 1
ATOM 669 C C . GLU A 1 84 ? 6.770 -2.289 0.607 1.00 95.00 84 GLU A C 1
ATOM 671 O O . GLU A 1 84 ? 7.001 -1.153 0.196 1.00 95.00 84 GLU A O 1
ATOM 676 N N . ASP A 1 85 ? 7.692 -3.249 0.558 1.00 95.19 85 ASP A N 1
ATOM 677 C CA . ASP A 1 85 ? 8.985 -3.079 -0.102 1.00 95.19 85 ASP A CA 1
ATOM 678 C C . ASP A 1 85 ? 8.934 -3.406 -1.610 1.00 95.19 85 ASP A C 1
ATOM 680 O O . ASP A 1 85 ? 7.920 -3.834 -2.173 1.00 95.19 85 ASP A O 1
ATOM 684 N N . ALA A 1 86 ? 10.062 -3.218 -2.297 1.00 95.88 86 ALA A N 1
ATOM 685 C CA . ALA A 1 86 ? 10.171 -3.541 -3.717 1.00 95.88 86 ALA A CA 1
ATOM 686 C C . ALA A 1 86 ? 9.897 -5.030 -4.018 1.00 95.88 86 ALA A C 1
ATOM 688 O O . ALA A 1 86 ? 9.369 -5.374 -5.076 1.00 95.88 86 ALA A O 1
ATOM 689 N N . GLY A 1 87 ? 10.221 -5.930 -3.084 1.00 95.94 87 GLY A N 1
ATOM 690 C CA . GLY A 1 87 ? 9.944 -7.360 -3.211 1.00 95.94 87 GLY A CA 1
ATOM 691 C C . GLY A 1 87 ? 8.460 -7.697 -3.059 1.00 95.94 87 GLY A C 1
ATOM 692 O O . GLY A 1 87 ? 7.966 -8.598 -3.738 1.00 95.94 87 GLY A O 1
ATOM 693 N N . TYR A 1 88 ? 7.739 -6.964 -2.213 1.00 96.00 88 TYR A N 1
ATOM 694 C CA . TYR A 1 88 ? 6.298 -7.075 -2.029 1.00 96.00 88 TYR A CA 1
ATOM 695 C C . TYR A 1 88 ? 5.543 -6.727 -3.310 1.00 96.00 88 TYR A C 1
ATOM 697 O O . TYR A 1 88 ? 4.642 -7.469 -3.704 1.00 96.00 88 TYR A O 1
ATOM 705 N N . PHE A 1 89 ? 5.941 -5.653 -3.997 1.00 96.12 89 PHE A N 1
ATOM 706 C CA . PHE A 1 89 ? 5.297 -5.240 -5.245 1.00 96.12 89 PHE A CA 1
ATOM 707 C C . PHE A 1 89 ? 5.776 -6.002 -6.481 1.00 96.12 89 PHE A C 1
ATOM 709 O O . PHE A 1 89 ? 5.075 -5.986 -7.490 1.00 96.12 89 PHE A O 1
ATOM 716 N N . ALA A 1 90 ? 6.904 -6.715 -6.433 1.00 95.94 90 ALA A N 1
ATOM 717 C CA . ALA A 1 90 ? 7.449 -7.388 -7.613 1.00 95.94 90 ALA A CA 1
ATOM 718 C C . ALA A 1 90 ? 6.449 -8.311 -8.350 1.00 95.94 90 ALA A C 1
ATOM 720 O O . ALA A 1 90 ? 6.360 -8.219 -9.577 1.00 95.94 90 ALA A O 1
ATOM 721 N N . PRO A 1 91 ? 5.633 -9.151 -7.678 1.00 94.75 91 PRO A N 1
ATOM 722 C CA . PRO A 1 91 ? 4.586 -9.919 -8.355 1.00 94.75 91 PRO A CA 1
ATOM 723 C C . PRO A 1 91 ? 3.536 -9.042 -9.052 1.00 94.75 91 PRO A C 1
ATOM 725 O O . PRO A 1 91 ? 3.116 -9.368 -10.162 1.00 94.75 91 PRO A O 1
ATOM 728 N N . THR A 1 92 ? 3.145 -7.923 -8.435 1.00 93.69 92 THR A N 1
ATOM 729 C CA . THR A 1 92 ? 2.208 -6.945 -9.007 1.00 93.69 92 THR A CA 1
ATOM 730 C C . THR A 1 92 ? 2.789 -6.314 -10.265 1.00 93.69 92 THR A C 1
ATOM 732 O O . THR A 1 92 ? 2.106 -6.249 -11.286 1.00 93.69 92 THR A O 1
ATOM 735 N N . ILE A 1 93 ? 4.064 -5.913 -10.236 1.00 94.88 93 ILE A N 1
ATOM 736 C CA . ILE A 1 93 ? 4.759 -5.380 -11.412 1.00 94.88 93 ILE A CA 1
ATOM 737 C C . ILE A 1 93 ? 4.743 -6.419 -12.529 1.00 94.88 93 ILE A C 1
ATOM 739 O O . ILE A 1 93 ? 4.225 -6.145 -13.604 1.00 94.88 93 ILE A O 1
ATOM 743 N N . LEU A 1 94 ? 5.192 -7.647 -12.266 1.00 94.75 94 LEU A N 1
ATOM 744 C CA . LEU A 1 94 ? 5.209 -8.713 -13.271 1.00 94.75 94 LEU A CA 1
ATOM 745 C C . LEU A 1 94 ? 3.819 -9.010 -13.854 1.00 94.75 94 LEU A C 1
ATOM 747 O O . LEU A 1 94 ? 3.708 -9.274 -15.052 1.00 94.75 94 LEU A O 1
ATOM 751 N N . HIS A 1 95 ? 2.760 -8.930 -13.044 1.00 92.38 95 HIS A N 1
ATOM 752 C CA . HIS A 1 95 ? 1.385 -9.106 -13.511 1.00 92.38 95 HIS A CA 1
ATOM 753 C C . HIS A 1 95 ? 0.974 -8.049 -14.552 1.00 92.38 95 HIS A C 1
ATOM 755 O O . HIS A 1 95 ? 0.283 -8.384 -15.511 1.00 92.38 95 HIS A O 1
ATOM 761 N N . ASN A 1 96 ? 1.457 -6.805 -14.443 1.00 92.12 96 ASN A N 1
ATOM 762 C CA . ASN A 1 96 ? 1.179 -5.753 -15.432 1.00 92.12 96 ASN A CA 1
ATOM 763 C C . ASN A 1 96 ? 1.736 -6.074 -16.827 1.00 92.12 96 ASN A C 1
ATOM 765 O O . ASN A 1 96 ? 1.173 -5.642 -17.832 1.00 92.12 96 ASN A O 1
ATOM 769 N N . TYR A 1 97 ? 2.816 -6.853 -16.897 1.00 93.56 97 TYR A N 1
ATOM 770 C CA . TYR A 1 97 ? 3.464 -7.234 -18.154 1.00 93.56 97 TYR A CA 1
ATOM 771 C C . TYR A 1 97 ? 3.046 -8.620 -18.657 1.00 93.56 97 TYR A C 1
ATOM 773 O O . TYR A 1 97 ? 3.419 -8.993 -19.768 1.00 93.56 97 TYR A O 1
ATOM 781 N N . LEU A 1 98 ? 2.260 -9.377 -17.880 1.00 90.88 98 LEU A N 1
ATOM 782 C CA . LEU A 1 98 ? 1.866 -10.753 -18.204 1.00 90.88 98 LEU A CA 1
ATOM 783 C C . LEU A 1 98 ? 1.140 -10.850 -19.554 1.00 90.88 98 LEU A C 1
ATOM 785 O O . LEU A 1 98 ? 1.419 -11.748 -20.344 1.00 90.88 98 LEU A O 1
ATOM 789 N N . TYR A 1 99 ? 0.263 -9.887 -19.840 1.00 88.06 99 TYR A N 1
ATOM 790 C CA . TYR A 1 99 ? -0.552 -9.854 -21.059 1.00 88.06 99 TYR A CA 1
ATOM 791 C C . TYR A 1 99 ? 0.092 -9.070 -22.212 1.00 88.06 99 TYR A C 1
ATOM 793 O O . TYR A 1 99 ? -0.499 -8.946 -23.279 1.00 88.06 99 TYR A O 1
ATOM 801 N N . LYS A 1 100 ? 1.311 -8.543 -22.025 1.00 91.06 100 LYS A N 1
ATOM 802 C CA . LYS A 1 100 ? 2.007 -7.684 -23.003 1.00 91.06 100 LYS A CA 1
ATOM 803 C C . LYS A 1 100 ? 2.989 -8.454 -23.898 1.00 91.06 100 LYS A C 1
ATOM 805 O O . LYS A 1 100 ? 3.771 -7.851 -24.625 1.00 91.06 100 LYS A O 1
ATOM 810 N N . GLY A 1 101 ? 2.952 -9.786 -23.842 1.00 91.88 101 GLY A N 1
ATOM 811 C CA . GLY A 1 101 ? 3.779 -10.687 -24.645 1.00 91.88 101 GLY A CA 1
ATOM 812 C C . GLY A 1 101 ? 4.888 -11.377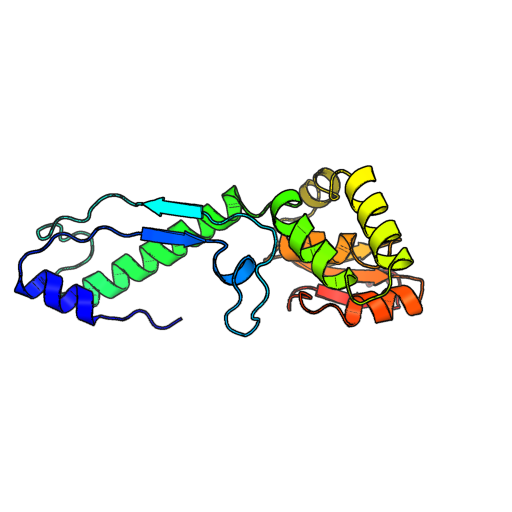 -23.847 1.00 91.88 101 GLY A C 1
ATOM 813 O O . GLY A 1 101 ? 5.463 -10.819 -22.909 1.00 91.88 101 GLY A O 1
ATOM 814 N N . ARG A 1 102 ? 5.209 -12.615 -24.246 1.00 93.75 102 ARG A N 1
ATOM 815 C CA . ARG A 1 102 ? 6.178 -13.484 -23.552 1.00 93.75 102 ARG A CA 1
ATOM 816 C C . ARG A 1 102 ? 7.561 -12.840 -23.441 1.00 93.75 102 ARG A C 1
ATOM 818 O O . ARG A 1 102 ? 8.158 -12.884 -22.366 1.00 93.75 102 ARG A O 1
ATOM 825 N N . ASP A 1 103 ? 8.049 -12.228 -24.516 1.00 93.56 103 ASP A N 1
ATOM 826 C CA . ASP A 1 103 ? 9.392 -11.640 -24.546 1.00 93.56 103 ASP A CA 1
ATOM 827 C C . ASP A 1 103 ? 9.492 -10.401 -23.656 1.00 93.56 103 ASP A C 1
ATOM 829 O O . ASP A 1 103 ? 10.478 -10.233 -22.933 1.00 93.56 103 ASP A O 1
ATOM 833 N N . VAL A 1 104 ? 8.440 -9.574 -23.641 1.00 93.69 104 VAL A N 1
ATOM 834 C CA . VAL A 1 104 ? 8.326 -8.410 -22.754 1.00 93.69 104 VAL A CA 1
ATOM 835 C C . VAL A 1 104 ? 8.366 -8.864 -21.300 1.00 93.69 104 VAL A C 1
ATOM 837 O O . VAL A 1 104 ? 9.216 -8.407 -20.537 1.00 93.69 104 VAL A O 1
ATOM 840 N N . TYR A 1 105 ? 7.508 -9.817 -20.932 1.00 95.12 105 TYR A N 1
ATOM 841 C CA . TYR A 1 105 ? 7.463 -10.368 -19.581 1.00 95.12 105 TYR A CA 1
ATOM 842 C C . TYR A 1 105 ? 8.817 -10.954 -19.156 1.00 95.12 105 TYR A C 1
ATOM 844 O O . TYR A 1 105 ? 9.319 -10.657 -18.071 1.00 95.12 105 TYR A O 1
ATOM 852 N N . ALA A 1 106 ? 9.448 -11.757 -20.017 1.00 95.75 106 ALA A N 1
ATOM 853 C CA . ALA A 1 106 ? 10.746 -12.359 -19.733 1.00 95.75 106 ALA A CA 1
ATOM 854 C C . ALA A 1 106 ? 11.864 -11.311 -19.608 1.00 95.75 106 ALA A C 1
ATOM 856 O O . ALA A 1 106 ? 12.793 -11.499 -18.821 1.00 95.75 106 ALA A O 1
ATOM 857 N N . SER A 1 107 ? 11.801 -10.219 -20.376 1.00 95.06 107 SER A N 1
ATOM 858 C CA . SER A 1 107 ? 12.731 -9.090 -20.273 1.00 95.06 107 SER A CA 1
ATOM 859 C C . SER A 1 107 ? 12.580 -8.366 -18.936 1.00 95.06 107 SER A C 1
ATOM 861 O O . SER A 1 107 ? 13.570 -8.211 -18.225 1.00 95.06 107 SER A O 1
ATOM 863 N N . VAL A 1 108 ? 11.354 -7.983 -18.566 1.00 95.56 108 VAL A N 1
ATOM 864 C CA . VAL A 1 108 ? 11.067 -7.283 -17.301 1.00 95.56 108 VAL A CA 1
ATOM 865 C C . VAL A 1 108 ? 11.438 -8.157 -16.111 1.00 95.56 108 VAL A C 1
ATOM 867 O O . VAL A 1 108 ? 12.128 -7.709 -15.201 1.00 95.56 108 VAL A O 1
ATOM 870 N N . ARG A 1 109 ? 11.085 -9.446 -16.141 1.00 96.44 109 ARG A N 1
ATOM 871 C CA . ARG A 1 109 ? 11.461 -10.386 -15.080 1.00 96.44 109 ARG A CA 1
ATOM 872 C C . ARG A 1 109 ? 12.973 -10.461 -14.879 1.00 96.44 109 ARG A C 1
ATOM 874 O O . ARG A 1 109 ? 13.424 -10.425 -13.737 1.00 96.44 109 ARG A O 1
ATOM 881 N N . ARG A 1 110 ? 13.751 -10.554 -15.962 1.00 96.50 110 ARG A N 1
ATOM 882 C CA . ARG A 1 110 ? 15.221 -10.568 -15.889 1.00 96.50 110 ARG A CA 1
ATOM 883 C C . ARG A 1 110 ? 15.773 -9.250 -15.353 1.00 96.50 110 ARG A C 1
ATOM 885 O O . ARG A 1 110 ? 16.663 -9.281 -14.511 1.00 96.50 110 ARG A O 1
ATOM 892 N N . SER A 1 111 ? 15.232 -8.121 -15.806 1.00 95.69 111 SER A N 1
ATOM 893 C CA . SER A 1 111 ? 15.606 -6.781 -15.339 1.00 95.69 111 SER A CA 1
ATOM 894 C C . SER A 1 111 ? 15.366 -6.616 -13.835 1.00 95.69 111 SER A C 1
ATOM 89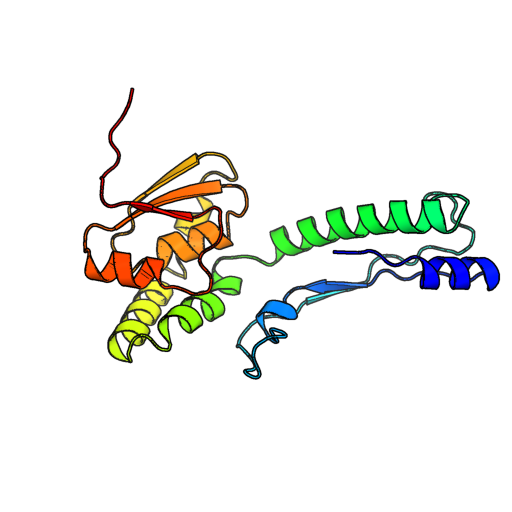6 O O . SER A 1 111 ? 16.293 -6.298 -13.090 1.00 95.69 111 SER A O 1
ATOM 898 N N . MET A 1 112 ? 14.166 -6.957 -13.356 1.00 96.00 112 MET A N 1
ATOM 899 C CA . MET A 1 112 ? 13.836 -6.921 -11.931 1.00 96.00 112 MET A CA 1
ATOM 900 C C . MET A 1 112 ? 14.746 -7.842 -11.110 1.00 96.00 112 MET A C 1
ATOM 902 O O . MET A 1 112 ? 15.270 -7.427 -10.083 1.00 96.00 112 MET A O 1
ATOM 906 N N . GLN A 1 113 ? 14.996 -9.072 -11.570 1.00 95.56 113 GLN A N 1
ATOM 907 C CA . GLN A 1 113 ? 15.879 -10.012 -10.870 1.00 95.56 113 GLN A CA 1
ATOM 908 C C . GLN A 1 113 ? 17.329 -9.519 -10.804 1.00 95.56 113 GLN A C 1
ATOM 910 O O . GLN A 1 113 ? 17.945 -9.596 -9.745 1.00 95.56 113 GLN A O 1
ATOM 915 N N . LYS A 1 114 ? 17.862 -8.991 -11.913 1.00 95.81 114 LYS A N 1
ATOM 916 C CA . LYS A 1 114 ? 19.235 -8.475 -11.997 1.00 95.81 114 LYS A CA 1
ATOM 917 C C . LYS A 1 114 ? 19.468 -7.310 -11.034 1.00 95.81 114 LYS A C 1
ATOM 919 O O . LYS A 1 114 ? 20.544 -7.211 -10.458 1.00 95.81 114 LYS A O 1
ATOM 924 N N . ASN A 1 115 ? 18.466 -6.452 -10.861 1.00 93.62 115 ASN A N 1
ATOM 925 C CA . ASN A 1 115 ? 18.557 -5.260 -10.021 1.00 93.62 115 ASN A CA 1
ATOM 926 C C . ASN A 1 115 ? 18.007 -5.474 -8.600 1.00 93.62 115 ASN A C 1
ATOM 928 O O . ASN A 1 115 ? 17.775 -4.499 -7.890 1.00 93.62 115 ASN A O 1
ATOM 932 N N . SER A 1 116 ? 17.738 -6.717 -8.175 1.00 95.31 116 SER A N 1
ATOM 933 C CA . SER A 1 116 ? 17.115 -7.010 -6.870 1.00 95.31 116 SER A CA 1
ATOM 934 C C . SER A 1 116 ? 15.829 -6.197 -6.631 1.00 95.31 116 SER A C 1
ATOM 936 O O . SER A 1 116 ? 15.620 -5.610 -5.571 1.00 95.31 116 SER A O 1
ATOM 938 N N . ASN A 1 117 ? 14.976 -6.127 -7.657 1.00 95.25 117 ASN A N 1
ATOM 939 C CA . ASN A 1 117 ? 13.765 -5.304 -7.747 1.00 95.25 117 ASN A CA 1
ATOM 940 C C . ASN A 1 117 ? 14.012 -3.798 -7.547 1.00 95.25 117 ASN A C 1
ATOM 942 O O . ASN A 1 117 ? 13.111 -3.083 -7.126 1.00 95.25 117 ASN A O 1
ATOM 946 N N . PHE A 1 118 ? 15.221 -3.313 -7.835 1.00 95.44 118 PHE A N 1
ATOM 947 C CA . PHE A 1 118 ? 15.633 -1.917 -7.658 1.00 95.44 118 PHE A CA 1
ATOM 948 C C . PHE A 1 118 ? 15.599 -1.445 -6.194 1.00 95.44 118 PHE A C 1
ATOM 950 O O . PHE A 1 118 ? 15.526 -0.248 -5.925 1.00 95.44 118 PHE A O 1
ATOM 957 N N . ALA A 1 119 ? 15.660 -2.369 -5.226 1.00 94.62 119 ALA A N 1
ATOM 958 C CA . ALA A 1 119 ? 15.467 -2.057 -3.809 1.00 94.62 119 ALA A CA 1
ATOM 959 C C . ALA A 1 119 ? 16.431 -0.975 -3.289 1.00 94.62 119 ALA A C 1
ATOM 961 O O . ALA A 1 119 ? 15.998 -0.046 -2.612 1.00 94.62 119 ALA A O 1
ATOM 962 N N . GLU A 1 120 ? 17.719 -1.061 -3.629 1.00 94.62 120 GLU A N 1
ATOM 963 C CA . GLU A 1 120 ? 18.727 -0.087 -3.184 1.00 94.62 120 GLU A CA 1
ATOM 964 C C . GLU A 1 120 ? 18.553 1.282 -3.853 1.00 94.62 120 GLU A C 1
ATOM 966 O O . GLU A 1 120 ? 18.646 2.313 -3.190 1.00 94.62 120 GLU A O 1
ATOM 971 N N . GLN A 1 121 ? 18.205 1.307 -5.141 1.00 93.25 121 GLN A N 1
ATOM 972 C CA . GLN A 1 121 ? 17.937 2.553 -5.865 1.00 93.25 121 GLN A CA 1
ATOM 973 C C . GLN A 1 121 ? 16.710 3.263 -5.295 1.00 93.25 121 GLN A C 1
ATOM 975 O O . GLN A 1 121 ? 16.745 4.464 -5.061 1.00 93.25 121 GLN A O 1
ATOM 980 N N . ILE A 1 122 ? 15.647 2.513 -4.996 1.00 94.31 122 ILE A N 1
ATOM 981 C CA . ILE A 1 122 ? 14.432 3.061 -4.393 1.00 94.31 122 ILE A CA 1
ATOM 982 C C . ILE A 1 122 ? 14.708 3.567 -2.975 1.00 94.31 122 ILE A C 1
ATOM 984 O O . ILE A 1 122 ? 14.176 4.605 -2.591 1.00 94.31 122 ILE A O 1
ATOM 988 N N . LYS A 1 123 ? 15.557 2.881 -2.194 1.00 93.25 123 LYS A N 1
ATOM 989 C CA . LYS A 1 123 ? 15.965 3.351 -0.859 1.00 93.25 123 LYS A CA 1
ATOM 990 C C . LYS A 1 123 ? 16.642 4.719 -0.904 1.00 93.25 123 LYS A C 1
ATOM 992 O O . LYS A 1 123 ? 16.377 5.518 -0.012 1.00 93.25 123 LYS A O 1
ATOM 997 N N . ALA A 1 124 ? 17.451 4.982 -1.929 1.00 93.50 124 ALA A N 1
ATOM 998 C CA . ALA A 1 124 ? 18.130 6.261 -2.119 1.00 93.50 124 ALA A CA 1
ATOM 999 C C . ALA A 1 124 ? 17.189 7.412 -2.528 1.00 93.50 124 ALA A C 1
ATOM 1001 O O . ALA A 1 124 ? 17.569 8.575 -2.406 1.00 93.50 124 ALA A O 1
ATOM 1002 N N . LEU A 1 125 ? 15.966 7.115 -2.989 1.00 93.75 125 LEU A N 1
ATOM 1003 C CA . LEU A 1 125 ? 14.982 8.138 -3.349 1.00 93.75 125 LEU A CA 1
ATOM 1004 C C . LEU A 1 125 ? 14.415 8.852 -2.113 1.00 93.75 125 LEU A C 1
ATOM 1006 O O . LEU A 1 125 ? 14.207 8.205 -1.074 1.00 93.75 125 LEU A O 1
ATOM 1010 N N . PRO A 1 126 ? 14.059 10.146 -2.245 1.00 93.81 126 PRO A N 1
ATOM 1011 C CA . PRO A 1 126 ? 13.355 10.876 -1.198 1.00 93.81 126 PRO A CA 1
ATOM 1012 C C . PRO A 1 126 ? 12.040 10.186 -0.818 1.00 93.81 126 PRO A C 1
ATOM 1014 O O . PRO A 1 126 ? 11.423 9.472 -1.609 1.00 93.81 126 PRO A O 1
ATOM 1017 N N . ILE A 1 127 ? 11.609 10.388 0.427 1.00 90.94 127 ILE A N 1
ATOM 1018 C CA . ILE A 1 127 ? 10.386 9.767 0.956 1.00 90.94 127 ILE A CA 1
ATOM 1019 C C . ILE A 1 127 ? 9.136 10.435 0.361 1.00 90.94 127 ILE A C 1
ATOM 1021 O O . ILE A 1 127 ? 8.155 9.749 0.080 1.00 90.94 127 ILE A O 1
ATOM 1025 N N . SER A 1 128 ? 9.181 11.752 0.147 1.00 93.88 128 SER A N 1
ATOM 1026 C CA . SER A 1 128 ? 8.073 12.556 -0.370 1.00 93.88 128 SER A CA 1
ATOM 1027 C C . SER A 1 128 ? 8.566 13.739 -1.208 1.00 93.88 128 SER A C 1
ATOM 1029 O O . SER A 1 128 ? 9.758 14.049 -1.222 1.00 93.88 128 SER A O 1
ATOM 1031 N N . GLY A 1 129 ? 7.640 14.401 -1.907 1.00 93.62 129 GLY A N 1
ATOM 1032 C CA . GLY A 1 129 ? 7.921 15.580 -2.733 1.00 93.62 129 GLY A CA 1
ATOM 1033 C C . GLY A 1 129 ? 7.707 15.311 -4.219 1.00 93.62 129 GLY A C 1
ATOM 1034 O O . GLY A 1 129 ? 6.844 14.512 -4.579 1.00 93.62 129 GLY A O 1
ATOM 1035 N N . ALA A 1 130 ? 8.474 15.985 -5.073 1.00 93.62 130 ALA A N 1
ATOM 1036 C CA . ALA A 1 130 ? 8.530 15.721 -6.507 1.00 93.62 130 ALA A CA 1
ATOM 1037 C C . ALA A 1 130 ? 9.938 15.247 -6.880 1.00 93.62 130 ALA A C 1
ATOM 1039 O O . ALA A 1 130 ? 10.919 15.765 -6.353 1.00 93.62 130 ALA A O 1
ATOM 1040 N N . TYR A 1 131 ? 10.031 14.254 -7.760 1.00 93.94 131 TYR A N 1
ATOM 1041 C CA . TYR A 1 131 ? 11.304 13.701 -8.201 1.00 93.94 131 TYR A CA 1
ATOM 1042 C C . TYR A 1 131 ? 11.243 13.318 -9.675 1.00 93.94 131 TYR A C 1
ATOM 1044 O O . TYR A 1 131 ? 10.300 12.653 -10.119 1.00 93.94 131 TYR A O 1
ATOM 1052 N N . PHE A 1 132 ? 12.256 13.740 -10.423 1.00 93.44 132 PHE A N 1
ATOM 1053 C CA . PHE A 1 132 ? 12.452 13.327 -11.800 1.00 93.44 132 PHE A CA 1
ATOM 1054 C C . PHE A 1 132 ? 13.261 12.029 -11.837 1.00 93.44 132 PHE A C 1
ATOM 1056 O O . PHE A 1 132 ? 14.315 11.926 -11.216 1.00 93.44 132 PHE A O 1
ATOM 1063 N N . LEU A 1 133 ? 12.742 11.017 -12.529 1.00 92.56 133 LEU A N 1
ATOM 1064 C CA . LEU A 1 133 ? 13.332 9.683 -12.582 1.00 92.56 133 LEU A CA 1
ATOM 1065 C C . LEU A 1 133 ? 13.572 9.284 -14.033 1.00 92.56 133 LEU A C 1
ATOM 1067 O O . LEU A 1 133 ? 12.635 9.187 -14.820 1.00 92.56 133 LEU A O 1
ATOM 1071 N N . GLU A 1 134 ? 14.816 8.984 -14.383 1.00 91.75 134 GLU A N 1
ATOM 1072 C CA . GLU A 1 134 ? 15.128 8.391 -15.681 1.00 91.75 134 GLU A CA 1
ATOM 1073 C C . GLU A 1 134 ? 14.998 6.869 -15.611 1.00 91.75 134 GLU A C 1
ATOM 1075 O O . GLU A 1 134 ? 15.680 6.200 -14.831 1.00 91.75 134 GLU A O 1
ATOM 1080 N N . ASP A 1 135 ? 14.101 6.307 -16.423 1.00 90.00 135 ASP A N 1
ATOM 1081 C CA . ASP A 1 135 ? 13.909 4.866 -16.533 1.00 90.00 135 ASP A CA 1
ATOM 1082 C C . ASP A 1 135 ? 14.366 4.389 -17.915 1.00 90.00 135 ASP A C 1
ATOM 1084 O O . ASP A 1 135 ? 13.669 4.511 -18.924 1.00 90.00 135 ASP A O 1
ATOM 1088 N N . HIS A 1 136 ? 15.568 3.815 -17.954 1.00 87.69 136 HIS A N 1
ATOM 1089 C CA . HIS A 1 136 ? 16.138 3.215 -19.163 1.00 87.69 136 HIS A CA 1
ATOM 1090 C C . HIS A 1 136 ? 15.564 1.823 -19.486 1.00 87.69 136 HIS A C 1
ATOM 1092 O O . HIS A 1 136 ? 16.032 1.163 -20.415 1.00 87.69 136 HIS A O 1
ATOM 1098 N N . ASN A 1 137 ? 14.582 1.348 -18.717 1.00 89.12 137 ASN A N 1
ATOM 1099 C CA . ASN A 1 137 ? 13.943 0.055 -18.915 1.00 89.12 137 ASN A CA 1
ATOM 1100 C C . ASN A 1 137 ? 12.588 0.213 -19.632 1.00 89.12 137 ASN A C 1
ATOM 1102 O O . ASN A 1 137 ? 12.398 1.085 -20.480 1.00 89.12 137 ASN A O 1
ATOM 1106 N N . ARG A 1 138 ? 11.627 -0.666 -19.326 1.00 90.56 138 ARG A N 1
ATOM 1107 C CA . ARG A 1 138 ? 10.269 -0.675 -19.890 1.00 90.56 138 ARG A CA 1
ATOM 1108 C C . ARG A 1 138 ? 9.241 -0.093 -18.912 1.00 90.56 138 ARG A C 1
ATOM 1110 O O . ARG A 1 138 ? 8.069 -0.480 -18.938 1.00 90.56 138 ARG A O 1
ATOM 1117 N N . GLY A 1 139 ? 9.685 0.795 -18.023 1.00 91.50 139 GLY A N 1
ATOM 1118 C CA . GLY A 1 139 ? 8.863 1.419 -16.987 1.00 91.50 139 GLY A CA 1
ATOM 1119 C C . GLY A 1 139 ? 8.766 0.631 -15.680 1.00 91.50 139 GLY A C 1
ATOM 1120 O O . GLY A 1 139 ? 8.089 1.089 -14.759 1.00 91.50 139 GLY A O 1
ATOM 1121 N N . GLU A 1 140 ? 9.397 -0.547 -15.570 1.00 94.62 140 GLU A N 1
ATOM 1122 C CA . GLU A 1 140 ? 9.292 -1.366 -14.361 1.00 94.62 140 GLU A CA 1
ATOM 1123 C C . GLU A 1 140 ? 9.979 -0.726 -13.152 1.00 94.62 140 GLU A C 1
ATOM 1125 O O . GLU A 1 140 ? 9.527 -0.935 -12.026 1.00 94.62 140 GLU A O 1
ATOM 1130 N N . PHE A 1 141 ? 11.035 0.067 -13.358 1.00 95.19 141 PHE A N 1
ATOM 1131 C CA . PHE A 1 141 ? 11.718 0.751 -12.266 1.00 95.19 141 PHE A CA 1
ATOM 1132 C C . PHE A 1 141 ? 10.861 1.906 -11.756 1.00 95.19 141 PHE A C 1
ATOM 1134 O O . PHE A 1 141 ? 10.562 1.950 -10.563 1.00 95.19 141 PHE A O 1
ATOM 1141 N N . ALA A 1 142 ? 10.385 2.767 -12.659 1.00 95.06 142 ALA A N 1
ATOM 1142 C CA . ALA A 1 142 ? 9.493 3.872 -12.331 1.00 95.06 142 ALA A CA 1
ATOM 1143 C C . ALA A 1 142 ? 8.226 3.393 -11.605 1.00 95.06 142 ALA A C 1
ATOM 1145 O O . ALA A 1 142 ? 7.848 3.955 -10.577 1.00 95.06 142 ALA A O 1
ATOM 1146 N N . LEU A 1 143 ? 7.615 2.309 -12.096 1.00 95.50 143 LEU A N 1
ATOM 1147 C CA . LEU A 1 143 ? 6.417 1.728 -11.493 1.00 95.50 143 LEU A CA 1
ATOM 1148 C C . LEU A 1 143 ? 6.700 1.102 -10.120 1.00 95.50 143 LEU 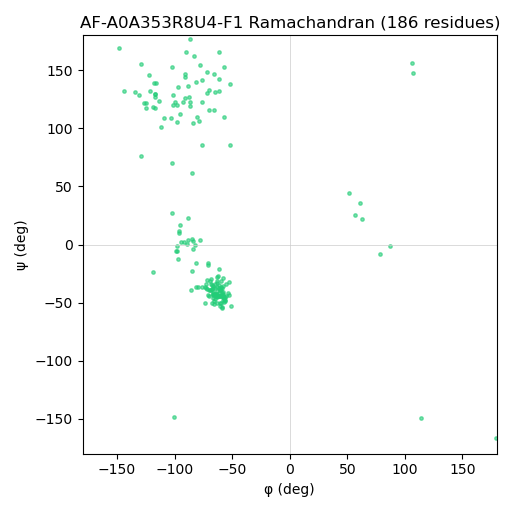A C 1
ATOM 1150 O O . LEU A 1 143 ? 5.900 1.239 -9.197 1.00 95.50 143 LEU A O 1
ATOM 1154 N N . THR A 1 144 ? 7.840 0.427 -9.949 1.00 96.00 144 THR A N 1
ATOM 1155 C CA . THR A 1 144 ? 8.221 -0.112 -8.631 1.00 96.00 144 THR A CA 1
ATOM 1156 C C . THR A 1 144 ? 8.489 1.024 -7.643 1.00 96.00 144 THR A C 1
ATOM 1158 O O . THR A 1 144 ? 8.011 0.982 -6.509 1.00 96.00 144 THR A O 1
ATOM 1161 N N . ALA A 1 145 ? 9.204 2.065 -8.075 1.00 95.69 145 ALA A N 1
ATOM 1162 C CA . ALA A 1 145 ? 9.517 3.227 -7.257 1.00 95.69 145 ALA A CA 1
ATOM 1163 C C . ALA A 1 145 ? 8.250 3.956 -6.794 1.00 95.69 145 ALA A C 1
ATOM 1165 O O . ALA A 1 145 ? 8.138 4.259 -5.608 1.00 95.69 145 ALA A O 1
ATOM 1166 N N . SER A 1 146 ? 7.269 4.170 -7.678 1.00 95.75 146 SER A N 1
ATOM 1167 C CA . SER A 1 146 ? 6.031 4.881 -7.332 1.00 95.75 146 SER A CA 1
ATOM 1168 C C . SER A 1 146 ? 5.152 4.117 -6.344 1.00 95.75 146 SER A C 1
ATOM 1170 O O . SER A 1 146 ? 4.514 4.736 -5.496 1.00 95.75 146 SER A O 1
ATOM 1172 N N . LEU A 1 147 ? 5.126 2.780 -6.426 1.00 94.88 147 LEU A N 1
ATOM 1173 C CA . LEU A 1 147 ? 4.367 1.942 -5.492 1.00 94.88 147 LEU A CA 1
ATOM 1174 C C . LEU A 1 147 ? 5.012 1.904 -4.100 1.00 94.88 147 LEU A C 1
ATOM 1176 O O . LEU A 1 147 ? 4.304 1.943 -3.097 1.00 94.88 147 LEU A O 1
ATOM 1180 N N . VAL A 1 148 ? 6.347 1.862 -4.028 1.00 95.00 148 VAL A N 1
ATOM 1181 C CA . VAL A 1 148 ? 7.081 1.870 -2.750 1.00 95.00 148 VAL A CA 1
ATOM 1182 C C . VAL A 1 148 ? 7.109 3.272 -2.123 1.00 95.00 148 VAL A C 1
ATOM 1184 O O . VAL A 1 148 ? 7.024 3.415 -0.904 1.00 95.00 148 VAL A O 1
ATOM 1187 N N . ARG A 1 149 ? 7.223 4.330 -2.933 1.00 94.56 149 ARG A N 1
ATOM 1188 C CA . ARG A 1 149 ? 7.242 5.736 -2.498 1.00 94.56 149 ARG A CA 1
ATOM 1189 C C . ARG A 1 149 ? 5.888 6.399 -2.749 1.00 94.56 149 ARG A C 1
ATOM 1191 O O . ARG A 1 149 ? 5.762 7.274 -3.598 1.00 94.56 149 ARG A O 1
ATOM 1198 N N . ARG A 1 150 ? 4.880 5.988 -1.974 1.00 92.25 150 ARG A N 1
ATOM 1199 C CA . ARG A 1 150 ? 3.482 6.449 -2.109 1.00 92.25 150 ARG A CA 1
ATOM 1200 C C . ARG A 1 150 ? 3.320 7.976 -2.040 1.00 92.25 150 ARG A C 1
ATOM 1202 O O . ARG A 1 150 ? 2.478 8.525 -2.741 1.00 92.25 150 ARG A O 1
ATOM 1209 N N . ASP A 1 151 ? 4.149 8.649 -1.242 1.00 92.50 151 ASP A N 1
ATOM 1210 C CA . ASP A 1 151 ? 4.089 10.104 -1.030 1.00 92.50 151 ASP A CA 1
ATOM 1211 C C . ASP A 1 151 ? 5.025 10.903 -1.959 1.00 92.50 151 ASP A C 1
ATOM 1213 O O . ASP A 1 151 ? 5.117 12.132 -1.856 1.00 92.50 151 ASP A O 1
ATOM 1217 N N . LEU A 1 152 ? 5.736 10.227 -2.869 1.00 95.06 152 LEU A N 1
ATOM 1218 C CA . LEU A 1 152 ? 6.629 10.847 -3.844 1.00 95.06 152 LEU A CA 1
ATOM 1219 C C . LEU A 1 152 ? 5.937 10.953 -5.201 1.00 95.06 152 LEU A C 1
ATOM 1221 O O . LEU A 1 152 ? 5.542 9.943 -5.780 1.00 95.06 152 LEU A O 1
ATOM 1225 N N . LYS A 1 153 ? 5.829 12.169 -5.737 1.00 96.06 153 LYS A N 1
ATOM 1226 C CA . LYS A 1 153 ? 5.380 12.413 -7.110 1.00 96.06 153 LYS A CA 1
ATOM 1227 C C . LYS A 1 153 ? 6.546 12.179 -8.061 1.00 96.06 153 LYS A C 1
ATOM 1229 O O . LYS A 1 153 ? 7.494 12.960 -8.080 1.00 96.06 153 LYS A O 1
ATOM 1234 N N . ILE A 1 154 ? 6.475 11.111 -8.840 1.00 95.50 154 ILE A N 1
ATOM 1235 C CA . ILE A 1 154 ? 7.526 10.704 -9.766 1.00 95.50 154 ILE A CA 1
ATOM 1236 C C . ILE A 1 154 ? 7.139 11.122 -11.182 1.00 95.50 154 ILE A C 1
ATOM 1238 O O . ILE A 1 154 ? 6.128 10.670 -11.726 1.00 95.50 154 ILE A O 1
ATOM 1242 N N . LYS A 1 155 ? 7.978 11.956 -11.800 1.00 95.12 155 LYS A N 1
ATOM 1243 C CA . LYS A 1 155 ? 7.935 12.228 -13.238 1.00 95.12 155 LYS A CA 1
ATOM 1244 C C . LYS A 1 155 ? 8.994 11.354 -13.902 1.00 95.12 155 LYS A C 1
ATOM 1246 O O . LYS A 1 155 ? 10.183 11.605 -13.750 1.00 95.12 155 LYS A O 1
ATOM 1251 N N . ALA A 1 156 ? 8.558 10.293 -14.572 1.00 94.25 156 ALA A N 1
ATOM 1252 C CA . ALA A 1 156 ? 9.440 9.287 -15.141 1.00 94.25 156 ALA A CA 1
ATOM 1253 C C . ALA A 1 156 ? 9.685 9.533 -16.632 1.00 94.25 156 ALA A C 1
ATOM 1255 O O . ALA A 1 156 ? 8.750 9.497 -17.435 1.00 94.25 156 ALA A O 1
ATOM 1256 N N . TYR A 1 157 ? 10.939 9.742 -17.016 1.00 93.38 157 TYR A N 1
ATOM 1257 C CA . TYR A 1 157 ? 11.341 9.839 -18.412 1.00 93.38 157 TYR A CA 1
ATOM 1258 C C . TYR A 1 157 ? 11.746 8.470 -18.956 1.00 93.38 157 TYR A C 1
ATOM 1260 O O . TYR A 1 157 ? 12.610 7.794 -18.402 1.00 93.38 157 TYR A O 1
ATOM 1268 N N . ILE A 1 158 ? 11.115 8.075 -20.063 1.00 92.56 158 ILE A N 1
ATOM 1269 C CA . ILE A 1 158 ? 11.447 6.863 -20.823 1.00 92.56 158 ILE A CA 1
ATOM 1270 C C . ILE A 1 158 ? 11.716 7.307 -22.254 1.00 92.56 158 ILE A C 1
ATOM 1272 O O . ILE A 1 158 ? 10.804 7.816 -22.903 1.00 92.56 158 ILE A O 1
ATOM 1276 N N . ALA A 1 159 ? 12.936 7.118 -22.757 1.00 88.38 159 ALA A N 1
ATOM 1277 C CA . ALA A 1 159 ? 13.330 7.595 -24.086 1.00 88.38 159 ALA A CA 1
ATOM 1278 C C . ALA A 1 159 ? 12.579 6.880 -25.228 1.00 88.38 159 ALA A C 1
ATOM 1280 O O . ALA A 1 159 ? 12.101 7.523 -26.161 1.00 88.38 159 ALA A O 1
ATOM 1281 N N . ASP A 1 160 ? 12.439 5.553 -25.142 1.00 90.81 160 ASP A N 1
ATOM 1282 C CA . ASP A 1 160 ? 11.775 4.746 -26.168 1.00 90.81 160 ASP A CA 1
ATOM 1283 C C . ASP A 1 160 ? 10.244 4.890 -26.097 1.00 90.81 160 ASP A C 1
ATOM 1285 O O . ASP A 1 160 ? 9.617 4.600 -25.074 1.00 90.81 160 ASP A O 1
ATOM 1289 N N . VAL A 1 161 ? 9.638 5.319 -27.208 1.00 89.69 161 VAL A N 1
ATOM 1290 C CA . VAL A 1 161 ? 8.193 5.583 -27.306 1.00 89.69 161 VAL A CA 1
ATOM 1291 C C . VAL A 1 161 ? 7.367 4.324 -27.045 1.00 89.69 161 VAL A C 1
ATOM 1293 O O . VAL A 1 161 ? 6.388 4.386 -26.304 1.00 89.69 161 VAL A O 1
ATOM 1296 N N . LYS A 1 162 ? 7.781 3.165 -27.575 1.00 89.38 162 LYS A N 1
ATOM 1297 C CA . LYS A 1 162 ? 7.042 1.906 -27.397 1.00 89.38 162 LYS A CA 1
ATOM 1298 C C . LYS A 1 162 ? 7.067 1.465 -25.941 1.00 89.38 162 LYS A C 1
ATOM 1300 O O . LYS A 1 162 ? 6.049 1.037 -25.411 1.00 89.38 162 LYS A O 1
ATOM 1305 N N . ASN A 1 163 ? 8.215 1.574 -25.279 1.00 89.19 163 ASN A N 1
ATOM 1306 C CA . ASN A 1 163 ? 8.350 1.261 -23.859 1.00 89.19 163 ASN A CA 1
ATOM 1307 C C . ASN A 1 163 ? 7.528 2.219 -22.991 1.00 89.19 163 ASN A C 1
ATOM 1309 O O . ASN A 1 163 ? 6.921 1.778 -22.016 1.00 89.19 163 ASN A O 1
ATOM 1313 N N . ARG A 1 164 ? 7.463 3.502 -23.362 1.00 91.62 164 ARG A N 1
ATOM 1314 C CA . ARG A 1 164 ? 6.651 4.506 -22.668 1.00 91.62 164 ARG A CA 1
ATOM 1315 C C . ARG A 1 164 ? 5.155 4.222 -22.792 1.00 91.62 164 ARG A C 1
ATOM 1317 O O . ARG A 1 164 ? 4.465 4.200 -21.779 1.00 91.62 164 ARG A O 1
ATOM 1324 N N . GLU A 1 165 ? 4.664 3.949 -24.000 1.00 89.88 165 GLU A N 1
ATOM 1325 C CA . GLU A 1 165 ? 3.270 3.537 -24.237 1.00 89.88 165 GLU A CA 1
ATOM 1326 C C . GLU A 1 165 ? 2.936 2.260 -23.463 1.00 89.88 165 GLU A C 1
ATOM 1328 O O . GLU A 1 165 ? 1.902 2.147 -22.802 1.00 89.88 165 GLU A O 1
ATOM 1333 N N . LEU A 1 166 ? 3.857 1.297 -23.486 1.00 89.38 166 LEU A N 1
ATOM 1334 C CA . LEU A 1 166 ? 3.711 0.041 -22.777 1.00 89.38 166 LEU A CA 1
ATOM 1335 C C . LEU A 1 166 ? 3.585 0.268 -21.265 1.00 89.38 166 LEU A C 1
ATOM 1337 O O . LEU A 1 166 ? 2.696 -0.323 -20.649 1.00 89.38 166 LEU A O 1
ATOM 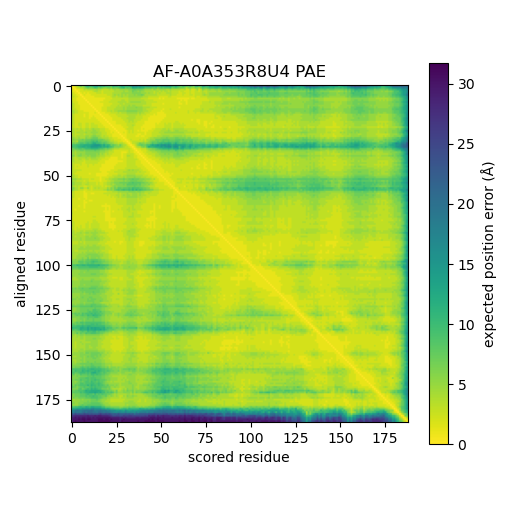1341 N N . ALA A 1 167 ? 4.415 1.133 -20.684 1.00 89.44 167 ALA A N 1
ATOM 1342 C CA . ALA A 1 167 ? 4.364 1.492 -19.271 1.00 89.44 167 ALA A CA 1
ATOM 1343 C C . ALA A 1 167 ? 3.087 2.273 -18.906 1.00 89.44 167 ALA A C 1
ATOM 1345 O O . ALA A 1 167 ? 2.453 1.973 -17.896 1.00 89.44 167 ALA A O 1
ATOM 1346 N N . ALA A 1 168 ? 2.656 3.209 -19.758 1.00 89.06 168 ALA A N 1
ATOM 1347 C CA . ALA A 1 168 ? 1.439 3.997 -19.555 1.00 89.06 168 ALA A CA 1
ATOM 1348 C C . ALA A 1 168 ? 0.162 3.136 -19.550 1.00 89.06 168 ALA A C 1
ATOM 1350 O O . ALA A 1 168 ? -0.785 3.433 -18.830 1.00 89.06 168 ALA A O 1
ATOM 1351 N N . HIS A 1 169 ? 0.149 2.030 -20.299 1.00 89.06 169 HIS A N 1
ATOM 1352 C CA . HIS A 1 169 ? -0.960 1.070 -20.317 1.00 89.06 169 HIS A CA 1
ATOM 1353 C C . HIS A 1 169 ? -0.845 -0.034 -19.250 1.00 89.06 169 HIS A C 1
ATOM 1355 O O . HIS A 1 169 ? -1.360 -1.141 -19.443 1.00 89.06 169 HIS A O 1
ATOM 1361 N N . CYS A 1 170 ? -0.099 0.175 -18.166 1.00 87.31 170 CYS A N 1
ATOM 1362 C CA . CYS A 1 170 ? -0.099 -0.734 -17.019 1.00 87.31 170 CYS A CA 1
ATOM 1363 C C . CYS A 1 170 ? -1.316 -0.448 -16.117 1.00 87.31 170 CYS A C 1
ATOM 1365 O O . CYS A 1 170 ? -1.679 0.696 -15.879 1.00 87.31 170 CYS A O 1
ATOM 1367 N N . ILE A 1 171 ? -1.955 -1.498 -15.596 1.00 82.94 171 ILE A N 1
ATOM 1368 C CA . ILE A 1 171 ? -3.166 -1.405 -14.758 1.00 82.94 171 ILE A CA 1
ATOM 1369 C C . ILE A 1 171 ? -2.849 -0.795 -13.386 1.00 82.94 171 ILE A C 1
ATOM 1371 O O . ILE A 1 171 ? -3.697 -0.163 -12.768 1.00 82.94 171 ILE A O 1
ATOM 1375 N N . SER A 1 172 ? -1.638 -1.023 -12.878 1.00 84.38 172 SER A N 1
ATOM 1376 C CA . SER A 1 172 ? -1.225 -0.606 -11.534 1.00 84.38 172 SER A CA 1
ATOM 1377 C C . SER A 1 172 ? -0.493 0.734 -11.495 1.00 84.38 172 SER A C 1
ATOM 1379 O O . SER A 1 172 ? 0.187 0.980 -10.504 1.00 84.38 172 SER A O 1
ATOM 1381 N N . VAL A 1 173 ? -0.576 1.564 -12.542 1.00 89.88 173 VAL A N 1
ATOM 1382 C CA . VAL A 1 173 ? 0.028 2.908 -12.527 1.00 89.88 173 VAL A CA 1
ATOM 1383 C C . VAL A 1 173 ? -0.711 3.758 -11.489 1.00 89.88 173 VAL A C 1
ATOM 1385 O O . VAL A 1 173 ? -1.914 3.972 -11.643 1.00 89.88 173 VAL A O 1
ATOM 1388 N N . PRO A 1 174 ? -0.038 4.197 -10.414 1.00 91.69 174 PRO A N 1
ATOM 1389 C CA . PRO A 1 174 ? -0.671 5.010 -9.385 1.00 91.69 174 PRO A CA 1
ATOM 1390 C C . PRO A 1 174 ? -0.706 6.494 -9.784 1.00 91.69 174 PRO A C 1
ATOM 1392 O O . PRO A 1 174 ? 0.082 6.946 -10.613 1.00 91.69 174 PRO A O 1
ATOM 1395 N N . ASP A 1 175 ? -1.563 7.274 -9.123 1.00 91.69 175 ASP A N 1
ATOM 1396 C CA . ASP A 1 175 ? -1.738 8.712 -9.393 1.00 91.69 175 ASP A CA 1
ATOM 1397 C C . ASP A 1 175 ? -0.461 9.546 -9.166 1.00 91.69 175 ASP A C 1
ATOM 1399 O O . ASP A 1 175 ? -0.333 10.658 -9.679 1.00 91.69 175 ASP A O 1
ATOM 1403 N N . ASN A 1 176 ? 0.495 9.032 -8.383 1.00 93.75 176 ASN A N 1
ATOM 1404 C CA . ASN A 1 176 ? 1.774 9.688 -8.113 1.00 93.75 176 ASN A CA 1
ATOM 1405 C C . ASN A 1 176 ? 2.850 9.410 -9.178 1.00 93.75 176 ASN A C 1
ATOM 1407 O O . ASN A 1 176 ? 3.982 9.850 -8.995 1.00 93.75 176 ASN A O 1
ATOM 1411 N N . LEU A 1 177 ? 2.530 8.710 -10.272 1.00 95.25 177 LEU A N 1
ATOM 1412 C CA . LEU A 1 177 ? 3.451 8.446 -11.377 1.00 95.25 177 LEU A CA 1
ATOM 1413 C C . LEU A 1 177 ? 2.952 9.079 -12.677 1.00 95.25 177 LEU A C 1
ATOM 1415 O O . LEU A 1 177 ? 1.824 8.858 -13.106 1.00 95.25 177 LEU A O 1
ATOM 1419 N N . THR A 1 178 ? 3.815 9.833 -13.351 1.00 93.31 178 THR A N 1
ATOM 1420 C CA . THR A 1 178 ? 3.541 10.372 -14.689 1.00 93.31 178 THR A CA 1
ATOM 1421 C C . THR A 1 178 ? 4.713 10.090 -15.614 1.00 93.31 178 THR A C 1
ATOM 1423 O O . THR A 1 178 ? 5.852 10.410 -15.283 1.00 93.31 178 THR A O 1
ATOM 1426 N N . TYR A 1 179 ? 4.442 9.520 -16.786 1.00 92.56 179 TYR A N 1
ATOM 1427 C CA . TYR A 1 179 ? 5.461 9.275 -17.805 1.00 92.56 179 TYR A CA 1
ATOM 1428 C C . TYR A 1 179 ? 5.615 10.488 -18.729 1.00 92.56 179 TYR A C 1
ATOM 1430 O O . TYR A 1 179 ? 4.621 11.068 -19.163 1.00 92.56 179 TYR A O 1
ATOM 1438 N N . THR A 1 180 ? 6.852 10.865 -19.052 1.00 89.88 180 THR A N 1
ATOM 1439 C CA . THR A 1 180 ? 7.167 12.000 -19.931 1.00 89.88 180 THR A CA 1
ATOM 1440 C C . THR A 1 180 ? 8.144 11.612 -21.039 1.00 89.88 180 THR A C 1
ATOM 1442 O O . THR A 1 180 ? 8.896 10.641 -20.943 1.00 89.88 180 THR A O 1
ATOM 1445 N N . ASP A 1 181 ? 8.087 12.378 -22.121 1.00 84.81 181 ASP A N 1
ATOM 1446 C CA . ASP A 1 181 ? 8.929 12.306 -23.307 1.00 84.81 181 ASP A CA 1
ATOM 1447 C C . ASP A 1 181 ? 10.065 13.330 -23.312 1.00 84.81 181 ASP A C 1
ATOM 1449 O O . ASP A 1 181 ? 10.913 13.287 -24.201 1.00 84.81 181 ASP A O 1
ATOM 1453 N N . LYS A 1 182 ? 10.090 14.229 -22.325 1.00 83.31 182 LYS A N 1
ATOM 1454 C CA . LYS A 1 182 ? 11.128 15.241 -22.176 1.00 83.31 182 LYS A CA 1
ATOM 1455 C C . LYS A 1 182 ? 12.115 14.806 -21.088 1.00 83.31 182 LYS A C 1
ATOM 1457 O O . LYS A 1 182 ? 11.654 14.459 -19.995 1.00 83.31 182 LYS A O 1
ATOM 1462 N N . PRO A 1 183 ? 13.432 14.815 -21.367 1.00 77.38 183 PRO A N 1
ATOM 1463 C CA . PRO A 1 183 ? 14.445 14.693 -20.321 1.00 77.38 183 PRO A CA 1
ATOM 1464 C C . PRO A 1 183 ? 14.316 15.868 -19.342 1.00 77.38 183 PRO A C 1
ATOM 1466 O O . PRO A 1 183 ? 13.617 16.836 -19.660 1.00 77.38 183 PRO A O 1
ATOM 1469 N N . ASP A 1 184 ? 14.946 15.775 -18.166 1.00 76.38 184 ASP A N 1
ATOM 1470 C CA . ASP A 1 184 ? 14.834 16.827 -17.152 1.00 76.38 184 ASP A CA 1
ATOM 1471 C C . ASP A 1 184 ? 15.305 18.143 -17.769 1.00 76.38 184 ASP A C 1
ATOM 1473 O O . ASP A 1 184 ? 16.469 18.313 -18.134 1.00 76.38 184 ASP A O 1
ATOM 1477 N N . SER A 1 185 ? 14.362 19.047 -17.996 1.00 57.88 185 SER A N 1
ATOM 1478 C CA . SER A 1 185 ? 14.685 20.423 -18.296 1.00 57.88 185 SER A CA 1
ATOM 1479 C C . SER A 1 185 ? 14.880 21.058 -16.936 1.00 57.88 185 SER A C 1
ATOM 1481 O O . SER A 1 185 ? 13.882 21.280 -16.249 1.00 57.88 185 SER A O 1
ATOM 1483 N N . ASP A 1 186 ? 16.135 21.300 -16.559 1.00 46.19 186 ASP A N 1
ATOM 1484 C CA . ASP A 1 186 ? 16.496 22.205 -15.471 1.00 46.19 186 ASP A CA 1
ATOM 1485 C C . ASP A 1 186 ? 15.801 23.560 -15.721 1.00 46.19 186 ASP A C 1
ATOM 1487 O O . ASP A 1 186 ? 16.359 24.467 -16.338 1.00 46.19 186 ASP A O 1
ATOM 1491 N N . GLU A 1 187 ? 14.551 23.704 -15.286 1.00 40.25 187 GLU A N 1
ATOM 1492 C CA . GLU A 1 187 ? 13.980 25.009 -14.981 1.00 40.25 187 GLU A CA 1
ATOM 1493 C C . GLU A 1 187 ? 14.577 25.402 -13.629 1.00 40.25 187 GLU A C 1
ATOM 1495 O O . GLU A 1 187 ? 14.040 25.085 -12.565 1.00 40.25 187 GLU A O 1
ATOM 1500 N N . GLN A 1 188 ? 15.770 26.002 -13.719 1.00 33.59 188 GLN A N 1
ATOM 1501 C CA . GLN A 1 188 ? 16.349 26.861 -12.686 1.00 33.59 188 GLN A CA 1
ATOM 1502 C C . GLN A 1 188 ? 15.393 28.002 -12.336 1.00 33.59 188 GLN A C 1
ATOM 1504 O O . GLN A 1 188 ? 14.789 28.575 -13.274 1.00 33.59 188 GLN A O 1
#

Foldseek 3Di:
DDQDLVVLQVCLVVQHKDKDKDKPCCCVQPPPVDPDGFDADIDIDIDDIGGSPRCPQHDGSVSNSVSVVVVRVVVVVVVCLVQLALVRCVSVLLVLCVPVDDVSSVQLVVVCVVCVSVRVVLVPDDLADEDEAEDQHLCSNVLSSC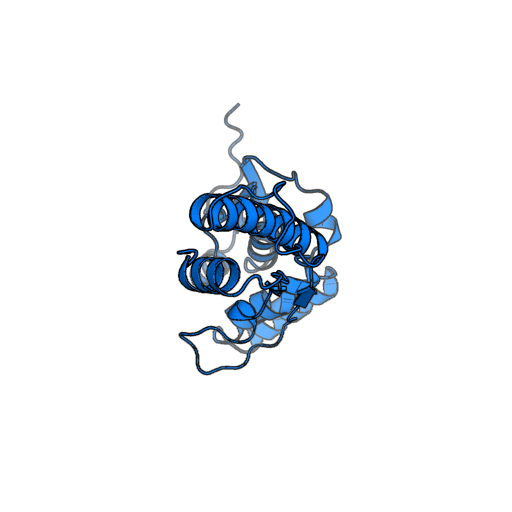SNNVRYQYEYEYQDPVSQVSNVSGPSRDPSYDYDNDDDDPPD

Radius of gyration: 20.89 Å; Cα contacts (8 Å, |Δi|>4): 263; chains: 1; bounding box: 44×42×58 Å

pLDDT: mean 92.07, std 8.39, range [33.59, 98.0]